Protein AF-A0A929K4R8-F1 (afdb_monomer)

Structure (mmCIF, N/CA/C/O backbone):
data_AF-A0A929K4R8-F1
#
_entry.id   AF-A0A929K4R8-F1
#
loop_
_atom_site.group_PDB
_atom_site.id
_atom_site.type_symbol
_atom_site.label_atom_id
_atom_site.label_alt_id
_atom_site.label_comp_id
_atom_site.label_asym_id
_atom_site.label_entity_id
_atom_site.label_seq_id
_atom_site.pdbx_PDB_ins_code
_atom_site.Cartn_x
_atom_site.Cartn_y
_atom_site.Cartn_z
_atom_site.occupancy
_atom_site.B_iso_or_equiv
_atom_site.auth_seq_id
_atom_site.auth_comp_id
_atom_site.auth_asym_id
_atom_site.auth_atom_id
_atom_site.pdbx_PDB_model_num
ATOM 1 N N . MET A 1 1 ? 12.498 22.175 -12.641 1.00 43.06 1 MET A N 1
ATOM 2 C CA . MET A 1 1 ? 11.474 21.959 -11.592 1.00 43.06 1 MET A CA 1
ATOM 3 C C . MET A 1 1 ? 11.874 20.722 -10.798 1.00 43.06 1 MET A C 1
ATOM 5 O O . MET A 1 1 ? 12.432 19.822 -11.424 1.00 43.06 1 MET A O 1
ATOM 9 N N . PRO A 1 2 ? 11.675 20.669 -9.469 1.00 43.41 2 PRO A N 1
ATOM 10 C CA . PRO A 1 2 ? 11.993 19.466 -8.701 1.00 43.41 2 PRO A CA 1
ATOM 11 C C . PRO A 1 2 ? 11.180 18.275 -9.227 1.00 43.41 2 PRO A C 1
ATOM 13 O O . PRO A 1 2 ? 10.045 18.445 -9.683 1.00 43.41 2 PRO A O 1
ATOM 16 N N . LYS A 1 3 ? 11.792 17.083 -9.225 1.00 46.12 3 LYS A N 1
ATOM 17 C CA . LYS A 1 3 ? 11.112 15.824 -9.562 1.00 46.12 3 LYS A CA 1
ATOM 18 C C . LYS A 1 3 ? 9.880 15.691 -8.665 1.00 46.12 3 LYS A C 1
ATOM 20 O O . LYS A 1 3 ? 9.979 15.927 -7.465 1.00 46.12 3 LYS A O 1
ATOM 25 N N . ARG A 1 4 ? 8.731 15.346 -9.246 1.00 54.28 4 ARG A N 1
ATOM 26 C CA . ARG A 1 4 ? 7.516 15.069 -8.475 1.00 54.28 4 ARG A CA 1
ATOM 27 C C . ARG A 1 4 ? 7.388 13.576 -8.248 1.00 54.28 4 ARG A C 1
ATOM 29 O O . ARG A 1 4 ? 7.588 12.784 -9.168 1.00 54.28 4 ARG A O 1
ATOM 36 N N . HIS A 1 5 ? 7.067 13.241 -7.014 1.00 63.53 5 HIS A N 1
ATOM 37 C CA . HIS A 1 5 ? 6.919 11.891 -6.518 1.00 63.53 5 HIS A CA 1
ATOM 38 C C . HIS A 1 5 ? 5.487 11.393 -6.762 1.00 63.53 5 HIS A C 1
ATOM 40 O O . HIS A 1 5 ? 4.549 12.170 -6.594 1.00 63.53 5 HIS A O 1
ATOM 46 N N . THR A 1 6 ? 5.295 10.142 -7.193 1.00 73.75 6 THR A N 1
ATOM 47 C CA . THR A 1 6 ? 3.959 9.525 -7.402 1.00 73.75 6 THR A CA 1
ATOM 48 C C . THR A 1 6 ? 3.435 8.801 -6.167 1.00 73.75 6 THR A C 1
ATOM 50 O O . THR A 1 6 ? 2.675 7.837 -6.262 1.00 73.75 6 THR A O 1
ATOM 53 N N . GLY A 1 7 ? 3.842 9.279 -5.001 1.00 78.00 7 GLY 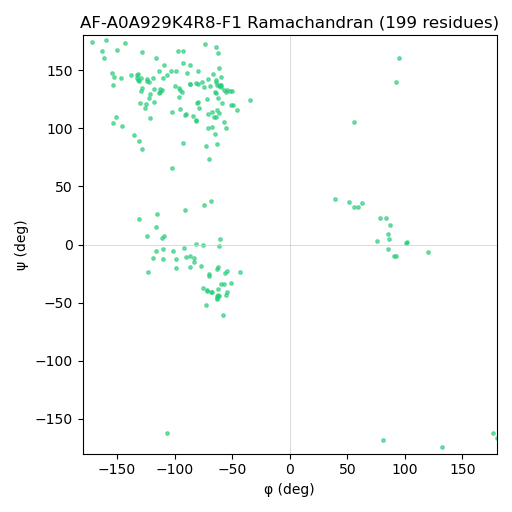A N 1
ATOM 54 C CA . GLY A 1 7 ? 3.600 8.627 -3.734 1.00 78.00 7 GLY A CA 1
ATOM 55 C C . GLY A 1 7 ? 4.268 9.380 -2.598 1.00 78.00 7 GLY A C 1
ATOM 56 O O . GLY A 1 7 ? 4.665 10.542 -2.740 1.00 78.00 7 GLY A O 1
ATOM 57 N N . VAL A 1 8 ? 4.417 8.692 -1.480 1.00 76.94 8 VAL A N 1
ATOM 58 C CA . VAL A 1 8 ? 5.080 9.164 -0.269 1.00 76.94 8 VAL A CA 1
ATOM 59 C C . VAL A 1 8 ? 6.271 8.265 0.044 1.00 76.94 8 VAL A C 1
ATOM 61 O O . VAL A 1 8 ? 6.201 7.055 -0.162 1.00 76.94 8 VAL A O 1
ATOM 64 N N . ASP A 1 9 ? 7.348 8.869 0.539 1.00 81.81 9 ASP A N 1
ATOM 65 C CA . ASP A 1 9 ? 8.472 8.140 1.121 1.00 81.81 9 ASP A CA 1
ATOM 66 C C . ASP A 1 9 ? 8.219 7.965 2.612 1.00 81.81 9 ASP A C 1
ATOM 68 O O . ASP A 1 9 ? 8.172 8.933 3.375 1.00 81.81 9 ASP A O 1
ATOM 72 N N . LEU A 1 10 ? 8.006 6.719 3.019 1.00 80.88 10 LEU A N 1
ATOM 73 C CA . LEU A 1 10 ? 7.844 6.340 4.412 1.00 80.88 10 LEU A CA 1
ATOM 74 C C . LEU A 1 10 ? 9.193 5.878 4.948 1.00 80.88 10 LEU A C 1
ATOM 76 O O . LEU A 1 10 ? 9.881 5.071 4.320 1.00 80.88 10 LEU A O 1
ATOM 80 N N . LYS A 1 11 ? 9.558 6.372 6.131 1.00 83.62 11 LYS A N 1
ATOM 81 C CA . LYS A 1 11 ? 10.759 5.916 6.829 1.00 83.62 11 LYS A CA 1
ATOM 82 C C . LYS A 1 11 ? 10.648 4.411 7.080 1.00 83.62 11 LYS A C 1
ATOM 84 O O . LYS A 1 11 ? 9.703 3.978 7.732 1.00 83.62 11 LYS A O 1
ATOM 89 N N . ALA A 1 12 ? 11.612 3.655 6.571 1.00 88.69 12 ALA A N 1
ATOM 90 C CA . ALA A 1 12 ? 11.697 2.210 6.726 1.00 88.69 12 ALA A CA 1
ATOM 91 C C . ALA A 1 12 ? 13.162 1.778 6.604 1.00 88.69 12 ALA A C 1
ATOM 93 O O . ALA A 1 12 ? 13.924 2.394 5.858 1.00 88.69 12 ALA A O 1
ATOM 94 N N . SER A 1 13 ? 13.543 0.727 7.321 1.00 92.19 13 SER A N 1
ATOM 95 C CA . SER A 1 13 ? 14.926 0.233 7.368 1.00 92.19 13 SER A CA 1
ATOM 96 C C . SER A 1 13 ? 15.094 -1.016 6.509 1.00 92.19 13 SER A C 1
ATOM 98 O O . SER A 1 13 ? 14.173 -1.826 6.379 1.00 92.19 13 SER A O 1
ATOM 100 N N . VAL A 1 14 ? 16.284 -1.229 5.943 1.00 94.38 14 VAL A N 1
ATOM 101 C CA . VAL A 1 14 ? 16.588 -2.463 5.193 1.00 94.38 14 VAL A CA 1
ATOM 102 C C . VAL A 1 14 ? 16.254 -3.715 6.007 1.00 94.38 14 VAL A C 1
ATOM 104 O O . VAL A 1 14 ? 16.674 -3.857 7.151 1.00 94.38 14 VAL A O 1
ATOM 107 N N . GLY A 1 15 ? 15.552 -4.662 5.381 1.00 95.06 15 GLY A N 1
ATOM 108 C CA . GLY A 1 15 ? 15.150 -5.917 6.016 1.00 95.06 15 GLY A CA 1
ATOM 109 C C . GLY A 1 15 ? 13.786 -5.877 6.704 1.00 95.06 15 GLY A C 1
ATOM 110 O O . GLY A 1 15 ? 13.287 -6.942 7.057 1.00 95.06 15 GLY A O 1
ATOM 111 N N . GLU A 1 16 ? 13.163 -4.704 6.854 1.00 97.00 16 GLU A N 1
ATOM 112 C CA . GL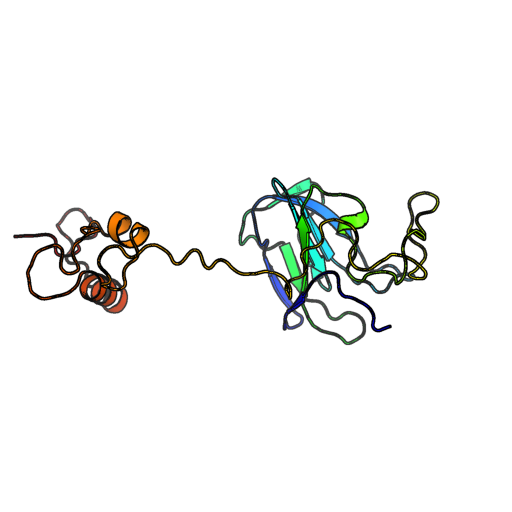U A 1 16 ? 11.797 -4.603 7.370 1.00 97.00 16 GLU A CA 1
ATOM 113 C C . GLU A 1 16 ? 10.776 -5.210 6.400 1.00 97.00 16 GLU A C 1
ATOM 115 O O . GLU A 1 16 ? 10.924 -5.163 5.172 1.00 97.00 16 GLU A O 1
ATOM 120 N N . ASP A 1 17 ? 9.726 -5.787 6.976 1.00 98.06 17 ASP A N 1
ATOM 121 C CA . ASP A 1 17 ? 8.649 -6.423 6.232 1.00 98.06 17 ASP A CA 1
ATOM 122 C C . ASP A 1 17 ? 7.661 -5.385 5.700 1.00 98.06 17 ASP A C 1
ATOM 124 O O . ASP A 1 17 ? 7.255 -4.460 6.401 1.00 98.06 17 ASP A O 1
ATOM 128 N N . VAL A 1 18 ? 7.234 -5.578 4.453 1.00 97.38 18 VAL A N 1
ATOM 129 C CA . VAL A 1 18 ? 6.225 -4.746 3.795 1.00 97.38 18 VAL A CA 1
ATOM 130 C C . VAL A 1 18 ? 4.975 -5.571 3.557 1.00 97.38 18 VAL A C 1
ATOM 132 O O . VAL A 1 18 ? 5.042 -6.676 3.004 1.00 97.38 18 VAL A O 1
ATOM 135 N N . TYR A 1 19 ? 3.836 -5.007 3.943 1.00 98.06 19 TYR A N 1
ATOM 136 C CA . TYR A 1 19 ? 2.535 -5.663 3.931 1.00 98.06 19 TYR A CA 1
ATOM 137 C C . TYR A 1 19 ? 1.588 -5.013 2.915 1.00 98.06 19 TYR A C 1
ATOM 139 O O . TYR A 1 19 ? 1.685 -3.817 2.629 1.00 98.06 19 TYR A O 1
ATOM 147 N N . ALA A 1 20 ? 0.676 -5.805 2.348 1.00 97.56 20 ALA A N 1
ATOM 148 C CA . ALA A 1 20 ? -0.373 -5.303 1.472 1.00 97.56 20 ALA A CA 1
ATOM 149 C C . ALA A 1 20 ? -1.311 -4.376 2.254 1.00 97.56 20 ALA A C 1
ATOM 151 O O . ALA A 1 20 ? -1.806 -4.727 3.321 1.00 97.56 20 ALA A O 1
ATOM 152 N N . ALA A 1 21 ? -1.569 -3.197 1.695 1.00 95.44 21 ALA A N 1
ATOM 153 C CA . ALA A 1 21 ? -2.420 -2.182 2.313 1.00 95.44 21 ALA A CA 1
ATOM 154 C C . ALA A 1 21 ? -3.910 -2.515 2.162 1.00 95.44 21 ALA A C 1
ATOM 156 O O . ALA A 1 21 ? -4.742 -1.940 2.855 1.00 95.44 21 ALA A O 1
ATOM 157 N N . TYR A 1 22 ? -4.249 -3.404 1.224 1.00 97.25 22 TYR A N 1
ATOM 158 C CA . TYR A 1 22 ? -5.615 -3.828 0.959 1.00 97.25 22 TYR A CA 1
ATOM 159 C C . TYR A 1 22 ? -5.643 -5.149 0.180 1.00 97.25 22 TYR A C 1
ATOM 161 O O . TYR A 1 22 ? -4.659 -5.498 -0.484 1.00 97.25 22 TYR A O 1
ATOM 169 N N . ASP A 1 23 ? -6.778 -5.845 0.225 1.00 97.44 23 ASP A N 1
ATOM 170 C CA . ASP A 1 23 ? -7.020 -7.072 -0.537 1.00 97.44 23 ASP A CA 1
ATOM 171 C C . ASP A 1 23 ? -6.887 -6.813 -2.038 1.00 97.44 23 ASP A C 1
ATOM 173 O O . ASP A 1 23 ? -7.384 -5.808 -2.555 1.00 97.44 23 ASP A O 1
ATOM 177 N N . GLY A 1 24 ? -6.242 -7.712 -2.774 1.00 97.88 24 GLY A N 1
ATOM 178 C CA . GLY A 1 24 ? -6.093 -7.522 -4.211 1.00 97.88 24 GLY A CA 1
ATOM 179 C C . GLY A 1 24 ? -5.329 -8.619 -4.930 1.00 97.88 24 GLY A C 1
ATOM 180 O O . GLY A 1 24 ? -5.079 -9.703 -4.404 1.00 97.88 24 GLY A O 1
ATOM 181 N N . VAL A 1 25 ? -4.958 -8.320 -6.172 1.00 98.44 25 VAL A N 1
ATOM 182 C CA . VAL A 1 25 ? -4.202 -9.210 -7.054 1.00 98.44 25 VAL A CA 1
ATOM 183 C C . VAL A 1 25 ? -2.903 -8.533 -7.460 1.00 98.44 25 VAL A C 1
ATOM 185 O O . VAL A 1 25 ? -2.895 -7.405 -7.954 1.00 98.44 25 VAL A O 1
ATOM 188 N N . VAL A 1 26 ? -1.781 -9.229 -7.304 1.00 97.75 26 VAL A N 1
ATOM 189 C CA . VAL A 1 26 ? -0.470 -8.742 -7.741 1.00 97.75 26 VAL A CA 1
ATOM 190 C C . VAL A 1 26 ? -0.446 -8.671 -9.266 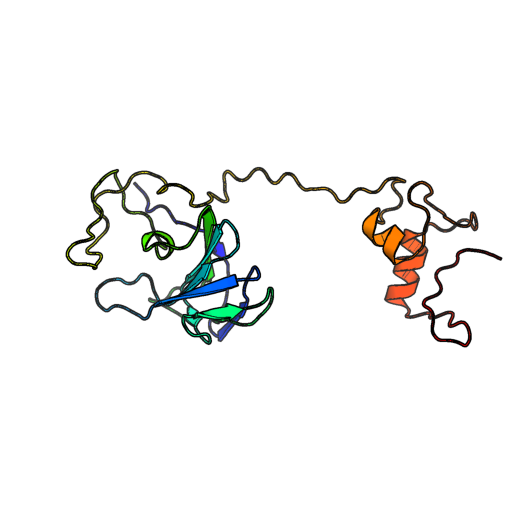1.00 97.75 26 VAL A C 1
ATOM 192 O O . VAL A 1 26 ? -0.471 -9.692 -9.951 1.00 97.75 26 VAL A O 1
ATOM 195 N N . LYS A 1 27 ? -0.355 -7.468 -9.834 1.00 95.31 27 LYS A N 1
ATOM 196 C CA . LYS A 1 27 ? -0.331 -7.269 -11.297 1.00 95.31 27 LYS A CA 1
ATOM 197 C C . LYS A 1 27 ? 1.064 -7.068 -11.848 1.00 95.31 27 LYS A C 1
ATOM 199 O O . LYS A 1 27 ? 1.292 -7.257 -13.044 1.00 95.31 27 LYS A O 1
ATOM 204 N N . ALA A 1 28 ? 2.003 -6.690 -10.990 1.00 90.62 28 ALA A N 1
ATOM 205 C CA . ALA A 1 28 ? 3.392 -6.595 -11.374 1.00 90.62 28 ALA A CA 1
ATOM 206 C C . ALA A 1 28 ? 4.338 -6.799 -10.203 1.00 90.62 28 ALA A C 1
ATOM 208 O O . ALA A 1 28 ? 4.119 -6.287 -9.112 1.00 90.62 28 ALA A O 1
ATOM 209 N N . VAL A 1 29 ? 5.453 -7.441 -10.518 1.00 89.94 29 VAL A N 1
ATOM 210 C CA . VAL A 1 29 ? 6.716 -7.338 -9.794 1.00 89.94 29 VAL A CA 1
ATOM 211 C C . VAL A 1 29 ? 7.763 -6.868 -10.792 1.00 89.94 29 VAL A C 1
ATOM 213 O O . VAL A 1 29 ? 7.729 -7.269 -11.960 1.00 89.94 29 VAL A O 1
ATOM 216 N N . TYR A 1 30 ? 8.655 -5.973 -10.388 1.00 78.81 30 TYR A N 1
ATOM 217 C CA . TYR A 1 30 ? 9.738 -5.515 -11.255 1.00 78.81 30 TYR A CA 1
ATOM 218 C C . TYR A 1 30 ? 11.077 -5.566 -10.531 1.00 78.81 30 TYR A C 1
ATOM 220 O O . TYR A 1 30 ? 11.183 -5.298 -9.336 1.00 78.81 30 TYR A O 1
ATOM 228 N N . ALA A 1 31 ? 12.095 -5.969 -11.287 1.00 68.06 31 ALA A N 1
ATOM 229 C CA . ALA A 1 31 ? 13.469 -6.086 -10.831 1.00 68.06 31 ALA A CA 1
ATOM 230 C C . ALA A 1 31 ? 14.279 -4.837 -11.209 1.00 68.06 31 ALA A C 1
ATOM 232 O O . ALA A 1 31 ? 13.865 -4.055 -12.067 1.00 68.06 31 ALA A O 1
ATOM 233 N N . LEU A 1 32 ? 15.467 -4.703 -10.605 1.00 61.25 32 LEU A N 1
ATOM 234 C CA . LEU A 1 32 ? 16.454 -3.689 -10.977 1.00 61.25 32 LEU A CA 1
ATOM 235 C C . LEU A 1 32 ? 16.703 -3.734 -12.488 1.00 61.25 32 LEU A C 1
ATOM 237 O O . LEU A 1 32 ? 17.144 -4.747 -13.031 1.00 61.25 32 LEU A O 1
ATOM 241 N N . SER A 1 33 ? 16.440 -2.619 -13.161 1.00 52.38 33 SER A N 1
ATOM 242 C CA . SER A 1 33 ? 16.869 -2.404 -14.535 1.00 52.38 33 SER A CA 1
ATOM 243 C C . SER A 1 33 ? 18.172 -1.620 -14.506 1.00 52.38 33 SER A C 1
ATOM 245 O O . SER A 1 33 ? 18.206 -0.524 -13.957 1.00 52.38 33 SER A O 1
ATOM 247 N N . SER A 1 34 ? 19.214 -2.110 -15.182 1.00 43.53 34 SER A N 1
ATOM 248 C CA . SER A 1 34 ? 20.483 -1.383 -15.375 1.00 43.53 34 SER A CA 1
ATOM 249 C C . SER A 1 34 ? 20.339 -0.056 -16.140 1.00 43.53 34 SER A C 1
ATOM 251 O O . SER A 1 34 ? 21.324 0.639 -16.368 1.00 43.53 34 SER A O 1
ATOM 253 N N . LYS A 1 35 ? 19.119 0.290 -16.574 1.00 43.81 35 LYS A N 1
ATOM 254 C CA . LYS A 1 35 ? 18.795 1.502 -17.335 1.00 43.81 35 LYS A CA 1
ATOM 255 C C . LYS A 1 35 ? 17.804 2.430 -16.619 1.00 43.81 35 LYS A C 1
ATOM 257 O O . LYS A 1 35 ? 17.621 3.551 -17.079 1.00 43.81 35 LYS A O 1
ATOM 262 N N . HIS A 1 36 ? 17.165 1.983 -15.532 1.00 49.00 36 HIS A N 1
ATOM 263 C CA . HIS A 1 36 ? 16.173 2.758 -14.779 1.00 49.00 36 HIS A CA 1
ATOM 264 C C . HIS A 1 36 ? 16.280 2.423 -13.284 1.00 49.00 36 HIS A C 1
ATOM 266 O O . HIS A 1 36 ? 15.769 1.397 -12.838 1.00 49.00 36 HIS A O 1
ATOM 272 N N . ASN A 1 37 ? 16.913 3.306 -12.508 1.00 51.53 37 ASN A N 1
ATOM 273 C CA . ASN A 1 37 ? 17.124 3.161 -11.060 1.00 51.53 37 ASN A CA 1
ATOM 274 C C . ASN A 1 37 ? 15.845 3.402 -10.224 1.00 51.53 37 ASN A C 1
ATOM 276 O O . ASN A 1 37 ? 15.906 3.928 -9.122 1.00 51.53 37 ASN A O 1
ATOM 280 N N . TRP A 1 38 ? 14.659 3.045 -10.725 1.00 57.12 38 TRP A N 1
ATOM 281 C CA . TRP A 1 38 ? 13.406 3.149 -9.951 1.00 57.12 38 TRP A CA 1
ATOM 282 C C . TRP A 1 38 ? 13.269 2.051 -8.892 1.00 57.12 38 TRP A C 1
ATOM 284 O O . TRP A 1 38 ? 12.286 1.995 -8.166 1.00 57.12 38 TRP A O 1
ATOM 294 N N . GLY A 1 39 ? 14.260 1.169 -8.805 1.00 65.75 39 GLY A N 1
ATOM 295 C CA . GLY A 1 39 ? 14.311 0.129 -7.804 1.00 65.75 39 GLY A CA 1
ATOM 296 C C . GLY A 1 39 ? 13.467 -1.096 -8.130 1.00 65.75 39 GLY A C 1
ATOM 297 O O . GLY A 1 39 ? 13.029 -1.310 -9.260 1.00 65.75 39 GLY A O 1
ATOM 298 N N . LYS A 1 40 ? 13.314 -1.949 -7.123 1.00 83.31 40 LYS A N 1
ATOM 299 C CA . LYS A 1 40 ? 12.485 -3.152 -7.155 1.00 83.31 40 LYS A CA 1
ATOM 300 C C . LYS A 1 40 ? 11.150 -2.851 -6.489 1.00 83.31 40 LYS A C 1
ATOM 302 O O . LYS A 1 40 ? 11.104 -2.021 -5.580 1.00 83.31 40 LYS A O 1
ATOM 307 N N . GLY A 1 41 ? 10.088 -3.517 -6.923 1.00 90.88 41 GLY A N 1
ATOM 308 C CA . GLY A 1 41 ? 8.777 -3.242 -6.360 1.00 90.88 41 GLY A CA 1
ATOM 309 C C . GLY A 1 41 ? 7.668 -4.183 -6.784 1.00 90.88 41 GLY A C 1
ATOM 310 O O . GLY A 1 41 ? 7.847 -5.050 -7.646 1.00 90.88 41 GLY A O 1
ATOM 311 N N . VAL A 1 42 ? 6.513 -3.980 -6.159 1.00 94.31 42 VAL A N 1
ATOM 312 C CA . VAL A 1 42 ? 5.271 -4.715 -6.400 1.00 94.31 42 VAL A CA 1
ATOM 313 C C . VAL A 1 42 ? 4.119 -3.733 -6.628 1.00 94.31 42 VAL A C 1
ATOM 315 O O . VAL A 1 42 ? 4.079 -2.655 -6.036 1.00 94.31 42 VAL A O 1
ATOM 318 N N . VAL A 1 43 ? 3.207 -4.090 -7.531 1.00 94.69 43 VAL A N 1
ATOM 319 C CA . VAL A 1 43 ? 1.961 -3.358 -7.792 1.00 94.69 43 VAL A CA 1
ATOM 320 C C . VAL A 1 43 ? 0.794 -4.306 -7.584 1.00 94.69 43 VAL A C 1
ATOM 322 O O . VAL A 1 43 ? 0.749 -5.374 -8.210 1.00 94.69 43 VAL A O 1
ATOM 325 N N . ILE A 1 44 ? -0.150 -3.900 -6.744 1.00 97.69 44 ILE A N 1
ATOM 326 C CA . ILE A 1 44 ? -1.360 -4.657 -6.433 1.00 97.69 44 ILE A CA 1
ATOM 327 C C . ILE A 1 44 ? -2.555 -3.882 -6.984 1.00 97.69 44 ILE A C 1
ATOM 329 O O . ILE A 1 44 ? -2.665 -2.671 -6.803 1.00 97.69 44 ILE A O 1
ATOM 333 N N . GLU A 1 45 ? -3.415 -4.578 -7.718 1.00 97.50 45 GLU A N 1
ATOM 334 C CA . GLU A 1 45 ? -4.723 -4.081 -8.133 1.00 97.50 45 GLU A CA 1
ATOM 335 C C . GLU A 1 45 ? -5.772 -4.517 -7.124 1.00 97.50 45 GLU A C 1
ATOM 337 O O . GLU A 1 45 ? -5.845 -5.690 -6.762 1.00 97.50 45 GLU A O 1
ATOM 342 N N . HIS A 1 46 ? -6.575 -3.553 -6.702 1.00 95.75 46 HIS A N 1
ATOM 343 C CA . HIS A 1 46 ? -7.734 -3.727 -5.840 1.00 95.75 46 HIS A CA 1
ATOM 344 C C . HIS A 1 46 ? -9.004 -3.549 -6.689 1.00 95.75 46 HIS A C 1
ATOM 346 O O . HIS A 1 46 ? -8.944 -3.612 -7.918 1.00 95.75 46 HIS A O 1
ATOM 352 N N . SER A 1 47 ? -10.155 -3.308 -6.060 1.00 90.75 47 SER A N 1
ATOM 353 C CA . SER A 1 47 ? -11.423 -3.074 -6.766 1.00 90.75 47 SER A CA 1
ATOM 354 C C . SER A 1 47 ? -11.348 -1.884 -7.735 1.00 90.75 47 SER A C 1
ATOM 356 O O . SER A 1 47 ? -11.494 -2.050 -8.945 1.00 90.75 47 SER A O 1
ATOM 358 N N . GLU A 1 48 ? -11.075 -0.686 -7.215 1.00 89.44 48 GLU A N 1
ATOM 359 C CA . GLU A 1 48 ? -11.123 0.569 -7.983 1.00 89.44 48 GLU A CA 1
ATOM 360 C C . GLU A 1 48 ? -9.812 1.362 -7.959 1.00 89.44 48 GLU A C 1
ATOM 362 O O . GLU A 1 48 ? -9.759 2.490 -8.446 1.00 89.44 48 GLU A O 1
ATOM 367 N N . PHE A 1 49 ? -8.738 0.804 -7.404 1.00 93.62 49 PHE A N 1
ATOM 368 C CA . PHE A 1 49 ? -7.439 1.466 -7.302 1.00 93.62 49 PHE A CA 1
ATOM 369 C C . PHE A 1 49 ? -6.287 0.460 -7.334 1.00 93.62 49 PHE A C 1
ATOM 371 O O . PHE A 1 49 ? -6.476 -0.748 -7.202 1.00 93.62 49 PHE A O 1
ATOM 378 N N . THR A 1 50 ? -5.070 0.964 -7.500 1.00 94.88 50 THR A N 1
ATOM 379 C CA . THR A 1 50 ? -3.833 0.193 -7.393 1.00 94.88 50 THR A CA 1
ATOM 380 C C . THR A 1 50 ? -2.894 0.807 -6.370 1.00 94.88 50 THR A C 1
ATOM 382 O O . THR A 1 50 ? -2.761 2.033 -6.316 1.00 94.88 50 THR A O 1
ATOM 385 N N . THR A 1 51 ? -2.197 -0.039 -5.621 1.00 95.38 51 THR A N 1
ATOM 386 C CA . THR A 1 51 ? -1.100 0.349 -4.730 1.00 95.38 51 THR A CA 1
ATOM 387 C C . THR A 1 51 ? 0.240 -0.065 -5.322 1.00 95.38 51 THR A C 1
ATOM 389 O O . THR A 1 51 ? 0.350 -1.073 -6.024 1.00 95.38 51 THR A O 1
ATOM 392 N N . THR A 1 52 ? 1.268 0.742 -5.075 1.00 92.50 52 THR A N 1
ATOM 393 C CA . THR A 1 52 ? 2.638 0.518 -5.545 1.00 92.50 52 THR A CA 1
ATOM 394 C C . THR A 1 52 ? 3.602 0.627 -4.381 1.00 92.50 52 THR A C 1
ATOM 396 O O . THR A 1 52 ? 3.547 1.592 -3.626 1.00 92.50 52 THR A O 1
ATOM 399 N N . TYR A 1 53 ? 4.495 -0.351 -4.277 1.00 93.62 53 TYR A N 1
ATOM 400 C CA . TYR A 1 53 ? 5.504 -0.460 -3.229 1.00 93.62 53 TYR A CA 1
ATOM 401 C C . TYR A 1 53 ? 6.862 -0.573 -3.910 1.00 93.62 53 TYR A C 1
ATOM 403 O O . TYR A 1 53 ? 7.056 -1.487 -4.718 1.00 93.62 53 TYR A O 1
ATOM 411 N N . MET A 1 54 ? 7.781 0.348 -3.629 1.00 89.00 54 MET A N 1
ATOM 412 C CA . MET A 1 54 ? 9.104 0.394 -4.268 1.00 89.00 54 MET A CA 1
ATOM 413 C C . MET A 1 54 ? 10.218 0.460 -3.233 1.00 89.00 54 MET A C 1
ATOM 415 O O . MET A 1 54 ? 9.965 0.703 -2.058 1.00 89.00 54 MET A O 1
ATOM 419 N N . HIS A 1 55 ? 11.441 0.205 -3.695 1.00 87.94 55 HIS A N 1
ATOM 420 C CA . HIS A 1 55 ? 12.610 -0.048 -2.846 1.00 87.94 55 HIS A CA 1
ATOM 421 C C . HIS A 1 55 ? 12.448 -1.313 -1.995 1.00 87.94 55 HIS A C 1
ATOM 423 O O . HIS A 1 55 ? 12.921 -1.414 -0.867 1.00 87.94 55 HIS A O 1
ATOM 429 N N . VAL A 1 56 ? 11.796 -2.324 -2.579 1.00 91.88 56 VAL A N 1
ATOM 430 C CA . VAL A 1 56 ? 11.491 -3.592 -1.908 1.00 91.88 56 VAL A CA 1
ATOM 431 C C . VAL A 1 56 ? 11.852 -4.800 -2.767 1.00 91.88 56 VAL A C 1
ATOM 433 O O . VAL A 1 56 ? 11.682 -4.778 -3.980 1.00 91.88 56 VAL A O 1
ATOM 436 N N . ASN A 1 57 ? 12.300 -5.893 -2.155 1.00 92.81 57 ASN A N 1
ATOM 437 C CA . ASN A 1 57 ? 12.348 -7.222 -2.765 1.00 92.81 57 ASN A CA 1
ATOM 438 C C . ASN A 1 57 ? 10.975 -7.900 -2.615 1.00 92.81 57 ASN A C 1
ATOM 440 O O . ASN A 1 57 ? 10.631 -8.270 -1.491 1.00 92.81 57 ASN A O 1
ATOM 444 N N . PRO A 1 58 ? 10.196 -8.105 -3.695 1.00 94.06 58 PRO A N 1
ATOM 445 C CA . PRO A 1 58 ? 8.921 -8.810 -3.600 1.00 94.06 58 PRO A CA 1
ATOM 446 C C . PRO A 1 58 ? 9.117 -10.269 -3.179 1.00 94.06 58 PRO A C 1
ATOM 448 O O . PRO A 1 58 ? 10.024 -10.941 -3.672 1.00 94.06 58 PRO A O 1
ATOM 451 N N . VAL A 1 59 ? 8.236 -10.764 -2.312 1.00 96.25 59 VAL A N 1
ATOM 452 C CA . VAL A 1 59 ? 8.132 -12.187 -1.935 1.00 96.25 59 VAL A CA 1
ATOM 453 C C . VAL A 1 59 ? 6.867 -12.846 -2.499 1.00 96.25 59 VAL A C 1
ATOM 455 O O . VAL A 1 59 ? 6.561 -13.993 -2.191 1.00 96.25 59 VAL A O 1
ATOM 458 N N . VAL A 1 60 ? 6.135 -12.117 -3.344 1.00 96.31 60 VAL A N 1
ATOM 459 C CA . VAL A 1 60 ? 4.932 -12.566 -4.055 1.00 96.31 60 VAL A CA 1
ATOM 460 C C . VAL A 1 60 ? 5.163 -12.578 -5.564 1.00 96.31 60 VAL A C 1
ATOM 462 O O . VAL A 1 60 ? 6.057 -11.905 -6.076 1.00 96.31 60 VAL A O 1
ATOM 465 N N . ASN A 1 61 ? 4.330 -13.329 -6.284 1.00 95.50 61 ASN A N 1
ATOM 466 C CA . ASN A 1 61 ? 4.398 -13.464 -7.739 1.00 95.50 61 ASN A CA 1
ATOM 467 C C . ASN A 1 61 ? 3.221 -12.760 -8.421 1.00 95.50 61 ASN A C 1
ATOM 469 O O . ASN A 1 61 ? 2.143 -12.629 -7.845 1.00 95.50 61 ASN A O 1
ATOM 473 N N . VAL A 1 62 ? 3.414 -12.347 -9.676 1.00 95.94 62 VAL A N 1
ATOM 474 C CA . VAL A 1 62 ? 2.324 -11.812 -10.509 1.00 95.94 62 VAL A CA 1
ATOM 475 C C . VAL A 1 62 ? 1.202 -12.844 -10.627 1.00 95.94 62 VAL A C 1
ATOM 477 O O . VAL A 1 62 ? 1.461 -14.014 -10.894 1.00 95.94 62 VAL A O 1
ATOM 480 N N . GLY A 1 63 ? -0.037 -12.395 -10.436 1.00 97.38 63 GLY A N 1
ATOM 481 C CA . GLY A 1 63 ? -1.245 -13.216 -10.418 1.00 97.38 63 GLY A CA 1
ATOM 482 C C . GLY A 1 63 ? -1.649 -13.716 -9.029 1.00 97.38 63 GLY A C 1
ATOM 483 O O . GLY A 1 63 ? -2.753 -14.231 -8.891 1.00 97.38 63 GLY A O 1
ATOM 484 N N . ALA A 1 64 ? -0.809 -13.557 -8.001 1.00 98.12 64 ALA A N 1
ATOM 485 C CA . ALA A 1 64 ? -1.167 -13.953 -6.642 1.00 98.12 64 ALA A CA 1
ATOM 486 C C . ALA A 1 64 ? -2.267 -13.049 -6.065 1.00 98.12 64 ALA A C 1
ATOM 488 O O . ALA A 1 64 ? -2.185 -11.824 -6.180 1.00 98.12 64 ALA A O 1
ATOM 489 N N . HIS A 1 65 ? -3.254 -13.659 -5.408 1.00 98.38 65 HIS A N 1
ATOM 490 C CA . HIS A 1 65 ? -4.156 -12.950 -4.505 1.00 98.38 65 HIS A CA 1
ATOM 491 C C . HIS A 1 65 ? -3.433 -12.670 -3.189 1.00 98.38 65 HIS A C 1
ATOM 493 O O . HIS A 1 65 ? -2.678 -13.516 -2.699 1.00 98.38 65 HIS A O 1
ATOM 499 N N . VAL A 1 66 ? -3.651 -11.483 -2.638 1.00 97.81 66 VAL A N 1
ATOM 500 C CA . VAL A 1 66 ? -3.106 -11.063 -1.349 1.00 97.81 66 VAL A CA 1
ATOM 501 C C . VAL A 1 66 ? -4.213 -10.460 -0.499 1.00 97.81 66 VAL A C 1
ATOM 503 O O . VAL A 1 66 ? -5.062 -9.742 -1.026 1.00 97.81 66 VAL A O 1
ATOM 506 N N . ASN A 1 67 ? -4.180 -10.743 0.799 1.00 97.12 67 ASN A N 1
ATOM 507 C CA . ASN A 1 67 ? -5.077 -10.135 1.779 1.00 97.12 67 ASN A CA 1
ATOM 508 C C . ASN A 1 67 ? -4.427 -8.887 2.393 1.00 97.12 67 ASN A C 1
ATOM 510 O O . ASN A 1 67 ? -3.199 -8.776 2.449 1.00 97.12 67 ASN A O 1
ATOM 514 N N . ASN A 1 68 ? -5.241 -7.972 2.903 1.00 96.69 68 ASN A N 1
ATOM 515 C CA . ASN A 1 68 ? -4.822 -6.869 3.751 1.00 96.69 68 ASN A CA 1
ATOM 516 C C . ASN A 1 68 ? -3.948 -7.406 4.899 1.00 96.69 68 ASN A C 1
ATOM 518 O O . ASN A 1 68 ? -4.263 -8.425 5.516 1.00 96.69 68 ASN A O 1
ATOM 522 N N . GLY A 1 69 ? -2.801 -6.765 5.129 1.00 95.62 69 GLY A N 1
ATOM 523 C CA . GLY A 1 69 ? -1.851 -7.178 6.157 1.00 95.62 69 GLY A CA 1
ATOM 524 C C . GLY A 1 69 ? -1.014 -8.406 5.789 1.00 95.62 69 GLY A C 1
ATOM 525 O O . GLY A 1 69 ? -0.195 -8.846 6.591 1.00 95.62 69 GLY A O 1
ATOM 526 N N . GLN A 1 70 ? -1.149 -8.967 4.582 1.00 97.75 70 GLN A N 1
ATOM 527 C CA . GLN A 1 70 ? -0.276 -10.047 4.122 1.00 97.75 70 GLN A CA 1
ATOM 528 C C . GLN A 1 70 ? 1.107 -9.506 3.749 1.00 97.75 70 GLN A C 1
ATOM 530 O O . GLN A 1 70 ? 1.220 -8.515 3.029 1.00 97.75 70 GLN A O 1
ATOM 535 N N . LYS A 1 71 ? 2.175 -10.188 4.178 1.00 98.12 71 LYS A N 1
ATOM 536 C CA . LYS A 1 71 ? 3.549 -9.858 3.775 1.00 98.12 71 LYS A CA 1
ATOM 537 C C . LYS A 1 71 ? 3.720 -10.027 2.264 1.00 98.12 71 LYS A C 1
ATOM 539 O O . LYS A 1 71 ? 3.463 -11.102 1.721 1.00 98.12 71 LYS A O 1
ATOM 544 N N . ILE A 1 72 ? 4.206 -8.981 1.600 1.00 98.25 72 ILE A N 1
ATOM 545 C CA . ILE A 1 72 ? 4.379 -8.937 0.141 1.00 98.25 72 ILE A CA 1
ATOM 546 C C . ILE A 1 72 ? 5.806 -8.640 -0.300 1.00 98.25 72 ILE A C 1
ATOM 548 O O . ILE A 1 72 ? 6.181 -9.003 -1.418 1.00 98.25 72 ILE A O 1
ATOM 552 N N . ALA A 1 73 ? 6.620 -8.006 0.544 1.00 96.69 73 ALA A N 1
ATOM 553 C CA . ALA A 1 73 ? 7.991 -7.669 0.194 1.00 96.69 73 ALA A CA 1
ATOM 554 C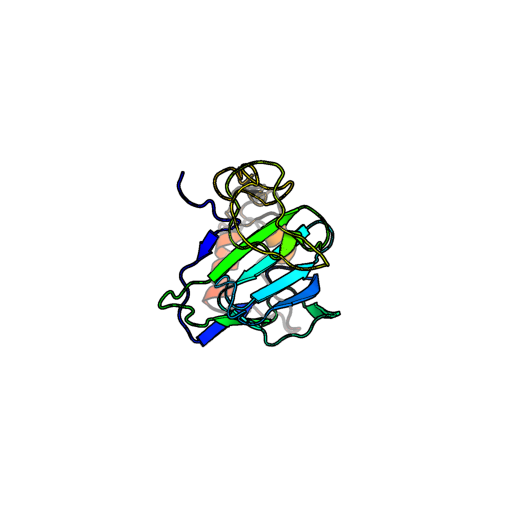 C . ALA A 1 73 ? 8.864 -7.408 1.433 1.00 96.69 73 ALA A C 1
ATOM 556 O O . ALA A 1 73 ? 8.379 -7.438 2.562 1.00 96.69 73 ALA A O 1
ATOM 557 N N . ILE A 1 74 ? 10.155 -7.169 1.202 1.00 96.12 74 ILE A N 1
ATOM 558 C CA . ILE A 1 74 ? 11.149 -6.795 2.218 1.00 96.12 74 ILE A CA 1
ATOM 559 C C . ILE A 1 74 ? 11.872 -5.531 1.742 1.00 96.12 74 ILE A C 1
ATOM 561 O O . ILE A 1 74 ? 12.272 -5.482 0.576 1.00 96.12 74 ILE A O 1
ATOM 565 N N . ILE A 1 75 ? 12.067 -4.535 2.608 1.00 94.19 75 ILE A N 1
ATOM 566 C CA . ILE A 1 75 ? 12.793 -3.296 2.281 1.00 94.19 75 ILE A CA 1
ATOM 567 C C . ILE A 1 75 ? 14.232 -3.609 1.867 1.00 94.19 75 ILE A C 1
ATOM 569 O O . ILE A 1 75 ? 14.921 -4.424 2.490 1.00 94.19 75 ILE A O 1
ATOM 573 N N . VAL A 1 76 ? 14.705 -2.940 0.818 1.00 90.31 76 VAL A N 1
ATOM 574 C CA . VAL A 1 76 ? 16.086 -3.041 0.344 1.00 90.31 76 VAL A CA 1
ATOM 575 C C . VAL A 1 76 ? 16.699 -1.673 0.111 1.00 90.31 76 VAL A C 1
ATOM 577 O O . VAL A 1 76 ? 16.040 -0.753 -0.360 1.00 90.31 76 VAL A O 1
ATOM 580 N N . ASN A 1 77 ? 18.004 -1.577 0.359 1.00 86.19 77 ASN A N 1
ATOM 581 C CA . ASN A 1 77 ? 18.769 -0.401 -0.017 1.00 86.19 77 ASN A CA 1
ATOM 582 C C . ASN A 1 77 ? 18.931 -0.378 -1.538 1.00 86.19 77 ASN A C 1
ATOM 584 O O . ASN A 1 77 ? 19.410 -1.351 -2.136 1.00 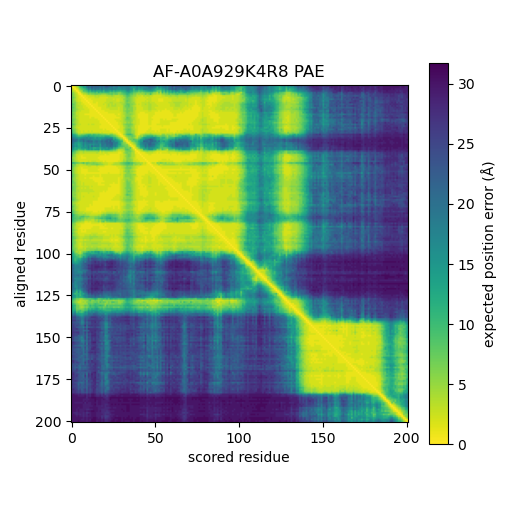86.19 77 ASN A O 1
ATOM 588 N N . ILE A 1 78 ? 18.530 0.726 -2.158 1.00 75.88 78 ILE A N 1
ATOM 589 C CA . ILE A 1 78 ? 18.737 0.962 -3.583 1.00 75.88 78 ILE A CA 1
ATOM 590 C C . ILE A 1 78 ? 19.450 2.299 -3.714 1.00 75.88 78 ILE A C 1
ATOM 592 O O . ILE A 1 78 ? 18.918 3.3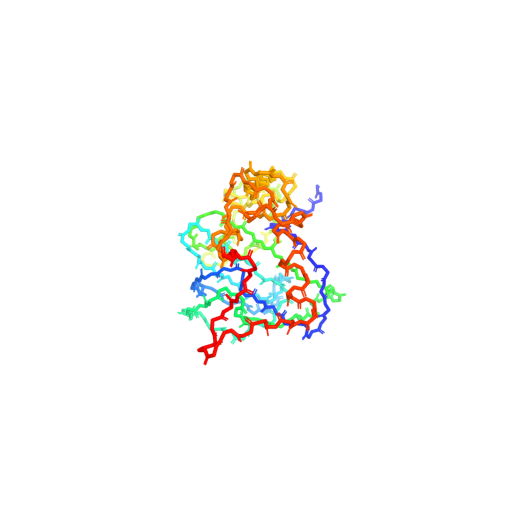28 -3.320 1.00 75.88 78 ILE A O 1
ATOM 596 N N . ASP A 1 79 ? 20.663 2.265 -4.264 1.00 70.56 79 ASP A N 1
ATOM 597 C CA . ASP A 1 79 ? 21.514 3.442 -4.479 1.00 70.56 79 ASP A CA 1
ATOM 598 C C . ASP A 1 79 ? 21.809 4.280 -3.216 1.00 70.56 79 ASP A C 1
ATOM 600 O O . ASP A 1 79 ? 22.016 5.489 -3.300 1.00 70.56 79 ASP A O 1
ATOM 604 N N . GLY A 1 80 ? 21.892 3.641 -2.045 1.00 71.19 80 GLY A N 1
ATOM 605 C CA . GLY A 1 80 ? 22.259 4.302 -0.789 1.00 71.19 80 GLY A CA 1
ATOM 606 C C . GLY A 1 80 ? 21.092 4.951 -0.047 1.00 71.19 80 GLY A C 1
ATOM 607 O O . GLY A 1 80 ? 21.330 5.566 0.988 1.00 71.19 80 GLY A O 1
ATOM 608 N N . ASP A 1 81 ? 19.862 4.784 -0.532 1.00 72.69 81 ASP A N 1
ATOM 609 C CA . ASP A 1 81 ? 18.647 5.297 0.097 1.00 72.69 81 ASP A CA 1
ATOM 610 C C . ASP A 1 81 ? 17.793 4.137 0.642 1.00 72.69 81 ASP A C 1
ATOM 612 O O . ASP A 1 81 ? 17.606 3.115 -0.033 1.00 72.69 81 ASP A O 1
ATOM 616 N N . GLU A 1 82 ? 17.326 4.275 1.885 1.00 82.06 82 GLU A N 1
ATOM 617 C CA . GLU A 1 82 ? 16.452 3.314 2.562 1.00 82.06 82 GLU A CA 1
ATOM 618 C C . GLU A 1 82 ? 15.148 3.996 2.988 1.00 82.06 82 GLU A C 1
ATOM 620 O O . GLU A 1 82 ? 15.097 4.845 3.875 1.00 82.06 82 GLU A O 1
ATOM 625 N N . HIS A 1 83 ? 14.075 3.643 2.295 1.00 85.12 83 HIS A N 1
ATOM 626 C CA . HIS A 1 83 ? 12.715 4.053 2.605 1.00 85.12 83 HIS A CA 1
ATOM 627 C C . HIS A 1 83 ? 11.752 3.132 1.856 1.00 85.12 83 HIS A C 1
ATOM 629 O O . HIS A 1 83 ? 12.145 2.409 0.937 1.00 85.12 83 HIS A O 1
ATOM 635 N N . LEU A 1 84 ? 10.474 3.172 2.223 1.00 88.31 84 LEU A N 1
ATOM 636 C CA . LEU A 1 84 ? 9.406 2.612 1.408 1.00 88.31 84 LEU A CA 1
ATOM 637 C C . LEU A 1 84 ? 8.805 3.723 0.556 1.00 88.31 84 LEU A C 1
ATOM 639 O O . LEU A 1 84 ? 8.163 4.629 1.086 1.00 88.31 84 LEU A O 1
ATOM 643 N N . HIS A 1 85 ? 8.928 3.606 -0.761 1.00 86.25 85 HIS A N 1
ATOM 644 C CA . HIS A 1 85 ? 8.088 4.393 -1.654 1.00 86.25 85 HIS A CA 1
ATOM 645 C C . HIS A 1 85 ? 6.711 3.737 -1.729 1.00 86.25 85 HIS A C 1
ATOM 647 O O . HIS A 1 85 ? 6.587 2.615 -2.237 1.00 86.25 85 HIS A O 1
ATOM 653 N N . PHE A 1 86 ? 5.676 4.445 -1.283 1.00 89.06 86 PHE A N 1
ATOM 654 C CA . PHE A 1 86 ? 4.290 3.995 -1.352 1.00 89.06 86 PHE A CA 1
ATOM 655 C C . PHE A 1 86 ? 3.442 4.924 -2.224 1.00 89.06 86 PHE A C 1
ATOM 657 O O . PHE A 1 86 ? 3.334 6.120 -1.957 1.00 89.06 86 PHE A O 1
ATOM 664 N N . GLY A 1 87 ? 2.809 4.370 -3.257 1.00 87.69 87 GLY A N 1
ATOM 665 C CA . GLY A 1 87 ? 1.952 5.109 -4.183 1.00 87.69 87 GLY A CA 1
ATOM 666 C C . GLY A 1 87 ? 0.549 4.519 -4.269 1.00 87.69 87 GLY A C 1
ATOM 667 O O . GLY A 1 87 ? 0.385 3.301 -4.327 1.00 87.69 87 GLY A O 1
ATOM 668 N N . VAL A 1 88 ? -0.461 5.386 -4.350 1.00 90.06 88 VAL A N 1
ATOM 669 C CA . VAL A 1 88 ? -1.854 5.006 -4.618 1.00 90.06 88 VAL A CA 1
ATOM 670 C C . VAL A 1 88 ? -2.296 5.645 -5.925 1.00 90.06 88 VAL A C 1
ATOM 672 O O . VAL A 1 88 ? -2.084 6.838 -6.161 1.00 90.06 88 VAL A O 1
ATOM 675 N N . ARG A 1 89 ? -2.937 4.854 -6.782 1.00 88.62 89 ARG A N 1
ATOM 676 C CA . ARG A 1 89 ? -3.515 5.317 -8.041 1.00 88.62 89 ARG A CA 1
ATOM 677 C C . ARG A 1 89 ? -4.950 4.839 -8.155 1.00 88.62 89 ARG A C 1
ATOM 679 O O . ARG A 1 89 ? -5.180 3.640 -8.153 1.00 88.62 89 ARG A O 1
ATOM 686 N N . SER A 1 90 ? -5.901 5.751 -8.305 1.00 88.62 90 SER A N 1
ATOM 687 C CA . SER A 1 90 ? -7.276 5.406 -8.653 1.00 88.62 90 SER A CA 1
ATOM 688 C C . SER A 1 90 ? -7.327 4.776 -10.060 1.00 88.62 90 SER A C 1
ATOM 690 O O . SER A 1 90 ? -6.600 5.142 -10.985 1.00 88.62 90 SER A O 1
ATOM 692 N N . GLY A 1 91 ? -8.169 3.771 -10.229 1.00 88.56 91 GLY A N 1
ATOM 693 C CA . GLY A 1 91 ? -8.284 2.935 -11.414 1.00 88.56 91 GLY A CA 1
ATOM 694 C C . GLY A 1 91 ? -7.484 1.633 -11.354 1.00 88.56 91 GLY A C 1
ATOM 695 O O . GLY A 1 91 ? -6.509 1.491 -10.620 1.00 88.56 91 GLY A O 1
ATOM 696 N N . THR A 1 92 ? -7.899 0.705 -12.211 1.00 90.44 92 THR A N 1
ATOM 697 C CA . THR A 1 92 ? -7.287 -0.612 -12.420 1.00 90.44 92 THR A CA 1
ATOM 698 C C . THR A 1 92 ? -5.849 -0.522 -12.932 1.00 90.44 92 THR A C 1
ATOM 700 O O . THR A 1 92 ? -5.373 0.523 -13.386 1.00 90.44 92 THR A O 1
ATOM 703 N N . TYR A 1 93 ? -5.111 -1.619 -12.856 1.00 88.56 93 TYR A N 1
ATOM 704 C CA . TYR A 1 93 ? -3.721 -1.692 -13.264 1.00 88.56 93 TYR A CA 1
ATOM 705 C C . TYR A 1 93 ? -3.530 -1.350 -14.741 1.00 88.56 93 TYR A C 1
ATOM 707 O O . TYR A 1 93 ? -4.199 -1.852 -15.642 1.00 88.56 93 TYR A O 1
ATOM 715 N N . SER A 1 94 ? -2.514 -0.531 -14.987 1.00 83.00 94 SER A N 1
ATOM 716 C CA . SER A 1 94 ? -1.961 -0.284 -16.314 1.00 83.00 94 SER A CA 1
ATOM 717 C C . SER A 1 94 ? -0.445 -0.136 -16.210 1.00 83.00 94 SER A C 1
ATOM 719 O O . SER A 1 94 ? 0.114 -0.060 -15.114 1.00 83.00 94 SER A O 1
ATOM 721 N N . ALA A 1 95 ? 0.249 -0.032 -17.346 1.00 76.56 95 ALA A N 1
ATOM 722 C CA . ALA A 1 95 ? 1.693 0.217 -17.348 1.00 76.56 95 ALA A CA 1
ATOM 723 C C . ALA A 1 95 ? 2.085 1.497 -16.575 1.00 76.56 95 ALA A C 1
ATOM 725 O O . ALA A 1 95 ? 3.199 1.586 -16.061 1.00 76.56 95 ALA A O 1
ATOM 726 N N . ILE A 1 96 ? 1.163 2.461 -16.451 1.00 75.00 96 ILE A N 1
ATOM 727 C CA . ILE A 1 96 ? 1.340 3.708 -15.697 1.00 75.00 96 ILE A CA 1
ATOM 728 C C . ILE A 1 96 ? 1.382 3.465 -14.179 1.00 75.00 96 ILE A C 1
ATOM 730 O O . ILE A 1 96 ? 2.060 4.217 -13.484 1.00 75.00 96 ILE A O 1
ATOM 734 N N . SER A 1 97 ? 0.753 2.402 -13.659 1.00 79.25 97 SER A N 1
ATOM 735 C CA . SER A 1 97 ? 0.767 2.081 -12.222 1.00 79.25 97 SER A CA 1
ATOM 736 C C . SER A 1 97 ? 2.172 1.790 -11.678 1.00 79.25 97 SER A C 1
ATOM 738 O O . SER A 1 97 ? 2.387 1.901 -10.488 1.00 79.25 97 SER A O 1
ATOM 740 N N . LYS A 1 98 ? 3.158 1.462 -12.523 1.00 77.50 98 LYS A N 1
ATOM 741 C CA . LYS A 1 98 ? 4.544 1.170 -12.098 1.00 77.50 98 LYS A CA 1
ATOM 742 C C . LYS A 1 98 ? 5.416 2.411 -11.862 1.00 77.50 98 LYS A C 1
ATOM 744 O O . LYS A 1 98 ? 6.613 2.276 -11.625 1.00 77.50 98 LYS A O 1
ATOM 749 N N . ARG A 1 99 ? 4.880 3.618 -12.043 1.00 73.25 99 ARG A N 1
ATOM 750 C CA . ARG A 1 99 ? 5.671 4.854 -11.981 1.00 73.25 99 ARG A CA 1
ATOM 751 C C . ARG A 1 99 ? 5.913 5.245 -10.517 1.00 73.25 99 ARG A C 1
ATOM 753 O O . ARG A 1 99 ? 4.944 5.465 -9.803 1.00 73.25 99 ARG A O 1
ATOM 760 N N . GLY A 1 100 ? 7.185 5.373 -10.121 1.00 61.47 100 GLY A N 1
ATOM 761 C CA . GLY A 1 100 ? 7.625 5.914 -8.815 1.00 61.47 100 GLY A CA 1
ATOM 762 C C . GLY A 1 100 ? 8.065 7.378 -8.828 1.00 61.47 100 GLY A C 1
ATOM 763 O O . GLY A 1 100 ? 8.225 8.021 -7.798 1.00 61.47 100 GLY A O 1
ATOM 764 N N . ALA A 1 101 ? 8.266 7.946 -10.014 1.00 54.44 101 ALA A N 1
ATOM 765 C CA . ALA A 1 101 ? 8.543 9.363 -10.182 1.00 54.44 101 ALA A CA 1
ATOM 766 C C . ALA A 1 101 ? 7.937 9.843 -11.499 1.00 54.44 101 ALA A C 1
ATOM 768 O O . ALA A 1 101 ? 7.947 9.118 -12.500 1.00 54.44 101 ALA A O 1
ATOM 769 N N . LEU A 1 102 ? 7.424 11.073 -11.513 1.00 49.22 102 LEU A N 1
ATOM 770 C CA . LEU A 1 102 ? 6.845 11.655 -12.717 1.00 49.22 102 LEU A CA 1
ATOM 771 C C . LEU A 1 102 ? 7.900 12.239 -13.655 1.00 49.22 102 LEU A C 1
ATOM 773 O O . LEU A 1 102 ? 8.822 12.926 -13.200 1.00 49.22 102 LEU A O 1
ATOM 777 N N . PRO A 1 103 ? 7.743 12.037 -14.975 1.00 40.78 103 PRO A N 1
ATOM 778 C CA . PRO A 1 103 ? 8.387 12.883 -15.978 1.00 40.78 103 PRO A CA 1
ATOM 779 C C . PRO A 1 103 ? 7.863 14.340 -15.894 1.00 40.78 103 PRO A C 1
ATOM 781 O O . PRO A 1 103 ? 6.925 14.608 -15.153 1.00 40.78 103 PRO A O 1
ATOM 784 N N . GLN A 1 104 ? 8.478 15.306 -16.599 1.00 38.53 104 GLN A N 1
ATOM 785 C CA . GLN A 1 104 ? 8.295 16.755 -16.315 1.00 38.53 104 GLN A CA 1
ATOM 786 C C . GLN A 1 104 ? 7.333 17.613 -17.229 1.00 38.53 104 GLN A C 1
ATOM 788 O O . GLN A 1 104 ? 7.123 18.770 -16.869 1.00 38.53 104 GLN A O 1
ATOM 793 N N . LYS A 1 105 ? 6.725 17.147 -18.356 1.00 37.72 105 LYS A N 1
ATOM 794 C CA . LYS A 1 105 ? 5.720 17.845 -19.259 1.00 37.72 105 LYS A CA 1
ATOM 795 C C . LYS A 1 105 ? 4.679 17.022 -20.119 1.00 37.72 105 LYS A C 1
ATOM 797 O O . LYS A 1 105 ? 5.078 16.165 -20.841 1.00 37.72 105 LYS A O 1
ATOM 802 N N . HIS A 1 106 ? 3.382 17.300 -20.300 1.00 36.12 106 HIS A N 1
ATOM 803 C CA . HIS A 1 106 ? 2.453 16.390 -21.067 1.00 36.12 106 HIS A CA 1
ATOM 804 C C . HIS A 1 106 ? 2.879 15.876 -22.475 1.00 36.12 106 HIS A C 1
ATOM 806 O O . HIS A 1 106 ? 2.987 16.689 -23.387 1.00 36.12 106 HIS A O 1
ATOM 812 N N . GLY A 1 107 ? 2.987 14.543 -22.686 1.00 37.25 107 GLY A N 1
ATOM 813 C CA . GLY A 1 107 ? 2.960 13.913 -24.026 1.00 37.25 107 GLY A CA 1
ATOM 814 C C . GLY A 1 107 ? 4.182 13.095 -24.482 1.00 37.25 107 GLY A C 1
ATOM 815 O O . GLY A 1 107 ? 4.074 12.408 -25.494 1.00 37.25 107 GLY A O 1
ATOM 816 N N . ASP A 1 108 ? 5.290 13.073 -23.743 1.00 39.00 108 ASP A N 1
ATOM 817 C CA . ASP A 1 108 ? 6.460 12.227 -24.035 1.00 39.00 108 ASP A CA 1
ATOM 818 C C . ASP A 1 108 ? 6.488 11.014 -23.104 1.00 39.00 108 ASP A C 1
ATOM 820 O O . ASP A 1 108 ? 7.414 10.808 -22.304 1.00 39.00 108 ASP A O 1
ATOM 824 N N . SER A 1 109 ? 5.501 10.129 -23.254 1.00 42.03 109 SER A N 1
ATOM 825 C CA . SER A 1 109 ? 5.767 8.759 -22.852 1.00 42.03 109 SER A CA 1
ATOM 826 C C . SER A 1 109 ? 6.836 8.233 -23.802 1.00 42.03 109 SER A C 1
ATOM 828 O O . SER A 1 109 ? 6.584 7.967 -24.975 1.00 42.03 109 SER A O 1
ATOM 830 N N . ASN A 1 110 ? 8.035 8.046 -23.274 1.00 42.62 110 ASN A N 1
ATOM 831 C CA . ASN A 1 110 ? 9.121 7.319 -23.908 1.00 42.62 110 ASN A CA 1
ATOM 832 C C . ASN A 1 110 ? 8.795 5.807 -24.007 1.00 42.62 110 ASN A C 1
ATOM 834 O O . ASN A 1 110 ? 9.660 4.975 -23.762 1.00 42.62 110 ASN A O 1
ATOM 838 N N . TYR A 1 111 ? 7.530 5.459 -24.280 1.00 37.28 111 TYR A N 1
ATOM 839 C CA . TYR A 1 111 ? 7.007 4.111 -24.447 1.00 37.28 111 TYR A CA 1
ATOM 840 C C . TYR A 1 111 ? 7.056 3.750 -25.930 1.00 37.28 111 TYR A C 1
ATOM 842 O O . TYR A 1 111 ? 6.115 3.991 -26.682 1.00 37.28 111 TYR A O 1
ATOM 850 N N . GLN A 1 112 ? 8.192 3.213 -26.360 1.00 42.06 112 GLN A N 1
ATOM 851 C CA . GLN A 1 112 ? 8.380 2.698 -27.714 1.00 42.06 112 GLN A CA 1
ATOM 852 C C . GLN A 1 112 ? 8.545 1.182 -27.638 1.00 42.06 112 GLN A C 1
ATOM 854 O O . GLN A 1 112 ? 9.256 0.682 -26.766 1.00 42.06 112 GLN A O 1
ATOM 859 N N . GLU A 1 113 ? 7.841 0.449 -28.507 1.00 39.44 113 GLU A N 1
ATOM 860 C CA . GLU A 1 113 ? 7.932 -1.020 -28.615 1.00 39.44 113 GLU A CA 1
ATOM 861 C C . GLU A 1 113 ? 7.768 -1.766 -27.271 1.00 39.44 113 GLU A C 1
ATOM 863 O O . GLU A 1 113 ? 8.438 -2.760 -26.990 1.00 39.44 113 GLU A O 1
ATOM 868 N N . GLY A 1 114 ? 6.897 -1.268 -26.389 1.00 35.47 114 GLY A N 1
ATOM 869 C CA . GLY A 1 114 ? 6.638 -1.902 -25.096 1.00 35.47 114 GLY A CA 1
ATOM 870 C C . GLY A 1 114 ? 7.595 -1.521 -23.953 1.00 35.47 114 GLY A C 1
ATOM 871 O O . GLY A 1 114 ? 7.537 -2.150 -22.894 1.00 35.47 114 GLY A O 1
ATOM 872 N N . ARG A 1 115 ? 8.484 -0.526 -24.121 1.00 33.53 115 ARG A N 1
ATOM 873 C CA . ARG A 1 115 ? 9.534 -0.162 -23.140 1.00 33.53 115 ARG A CA 1
ATOM 874 C C . ARG A 1 115 ? 9.607 1.339 -22.857 1.00 33.53 115 ARG A C 1
ATOM 876 O O . ARG A 1 115 ? 9.481 2.124 -23.782 1.00 33.53 115 ARG A O 1
ATOM 883 N N . PHE A 1 116 ? 9.892 1.718 -21.604 1.00 41.66 116 PHE A N 1
ATOM 884 C CA . PHE A 1 116 ? 10.110 3.111 -21.169 1.00 41.66 116 PHE A CA 1
ATOM 885 C C . PHE A 1 116 ? 11.580 3.549 -21.345 1.00 41.66 116 PHE A C 1
ATOM 887 O O . PHE A 1 116 ? 12.477 2.765 -21.044 1.00 41.66 116 PHE A O 1
ATOM 894 N N . THR A 1 117 ? 11.835 4.778 -21.820 1.00 43.00 117 THR A N 1
ATOM 895 C CA . THR A 1 117 ? 13.192 5.299 -22.134 1.00 43.00 117 THR A CA 1
ATOM 896 C C . THR A 1 117 ? 13.538 6.688 -21.546 1.00 43.00 117 THR A C 1
ATOM 898 O O . THR A 1 117 ? 14.426 7.365 -22.061 1.00 43.00 117 THR A O 1
ATOM 901 N N . GLY A 1 118 ? 12.873 7.173 -20.485 1.00 40.22 118 GLY A N 1
ATOM 902 C CA . GLY A 1 118 ? 13.294 8.391 -19.750 1.00 40.22 118 GLY A CA 1
ATOM 903 C C . GLY A 1 118 ? 12.206 9.438 -19.440 1.00 40.22 118 GLY A C 1
ATOM 904 O O . GLY A 1 118 ? 11.026 9.199 -19.667 1.00 40.22 118 GLY A O 1
ATOM 905 N N . CYS A 1 119 ? 12.620 10.591 -18.877 1.00 38.44 119 CYS A N 1
ATOM 906 C CA . CYS A 1 119 ? 11.755 11.512 -18.105 1.00 38.44 119 CYS A CA 1
ATOM 907 C C . CYS A 1 119 ? 11.511 12.925 -18.698 1.00 38.44 119 CYS A C 1
ATOM 909 O O . CYS A 1 119 ? 11.294 13.868 -17.929 1.00 38.44 119 CYS A O 1
ATOM 911 N N . LYS A 1 120 ? 11.587 13.141 -20.018 1.00 37.25 120 LYS A N 1
ATOM 912 C CA . LYS A 1 120 ? 11.675 14.517 -20.556 1.00 37.25 120 LYS A CA 1
ATOM 913 C C . LYS A 1 120 ? 10.348 15.246 -20.810 1.00 37.25 120 LYS A C 1
ATOM 915 O O . LYS A 1 120 ? 10.383 16.472 -20.708 1.00 37.25 120 LYS A O 1
ATOM 920 N N . SER A 1 121 ? 9.205 14.557 -20.928 1.00 36.66 121 SER A N 1
ATOM 921 C CA . SER A 1 121 ? 7.891 15.216 -20.872 1.00 36.66 121 SER A CA 1
ATOM 922 C C . SER A 1 121 ? 6.725 14.302 -20.384 1.00 36.66 121 SER A C 1
ATOM 924 O O . SER A 1 121 ? 6.143 13.631 -21.209 1.00 36.66 121 SER A O 1
ATOM 926 N N . ASP A 1 122 ? 6.210 14.417 -19.130 1.00 36.53 122 ASP A N 1
ATOM 927 C CA . ASP A 1 122 ? 4.757 14.243 -18.760 1.00 36.53 122 ASP A CA 1
ATOM 928 C C . ASP A 1 122 ? 4.241 15.305 -17.735 1.00 36.53 122 ASP A C 1
ATOM 930 O O . ASP A 1 122 ? 5.031 15.750 -16.910 1.00 36.53 122 ASP A O 1
ATOM 934 N N . PRO A 1 123 ? 2.980 15.801 -17.747 1.00 38.69 123 PRO A N 1
ATOM 935 C CA . PRO A 1 123 ? 2.602 16.928 -16.890 1.00 38.69 123 PRO A CA 1
ATOM 936 C C . PRO A 1 123 ? 2.486 16.477 -15.426 1.00 38.69 123 PRO A C 1
ATOM 938 O O . PRO A 1 123 ? 2.532 15.289 -15.107 1.00 38.69 123 PRO A O 1
ATOM 941 N N . LEU A 1 124 ? 2.290 17.448 -14.532 1.00 42.19 124 LEU A N 1
ATOM 942 C CA . LEU A 1 124 ? 1.930 17.222 -13.132 1.00 42.19 124 LEU A CA 1
ATOM 943 C C . LEU A 1 124 ? 0.802 16.185 -12.992 1.00 42.19 124 LEU A C 1
ATOM 945 O O . LEU A 1 124 ? -0.322 16.475 -13.380 1.00 42.19 124 LEU A O 1
ATOM 949 N N . PHE A 1 125 ? 1.117 15.051 -12.363 1.00 47.62 125 PHE A N 1
ATOM 950 C CA . PHE A 1 125 ? 0.238 13.904 -12.101 1.00 47.62 125 PHE A CA 1
ATOM 951 C C . PHE A 1 125 ? -0.421 13.297 -13.363 1.00 47.62 125 PHE A C 1
ATOM 953 O O . PHE A 1 125 ? -1.380 13.853 -13.887 1.00 47.62 125 PHE A O 1
ATOM 960 N N . PRO A 1 126 ? 0.017 12.122 -13.861 1.00 50.12 126 PRO A N 1
ATOM 961 C CA . PRO A 1 126 ? -0.782 11.345 -14.785 1.00 50.12 126 PRO A CA 1
ATOM 962 C C . PRO A 1 126 ? -2.051 10.944 -14.042 1.00 50.12 126 PRO A C 1
ATOM 964 O O . PRO A 1 126 ? -2.013 10.600 -12.857 1.00 50.12 126 PRO A O 1
ATOM 967 N N . GLU A 1 127 ? -3.160 11.054 -14.761 1.00 55.34 127 GLU A N 1
ATOM 968 C CA . GLU A 1 127 ? -4.522 10.855 -14.293 1.00 55.34 127 GLU A CA 1
ATOM 969 C C . GLU A 1 127 ? -4.599 9.748 -13.226 1.00 55.34 127 GLU A C 1
ATOM 971 O O . GLU A 1 127 ? -4.185 8.600 -13.449 1.00 55.34 127 GLU A O 1
ATOM 976 N N . LYS A 1 128 ? -5.160 10.119 -12.068 1.00 67.75 128 LYS A N 1
ATOM 977 C CA . LYS A 1 128 ? -5.550 9.242 -10.957 1.00 67.75 128 LYS A CA 1
ATOM 978 C C . LYS A 1 128 ? -4.494 8.863 -9.907 1.00 67.75 128 LYS A C 1
ATOM 980 O O . LYS A 1 128 ? -4.883 8.223 -8.935 1.00 67.75 128 LYS A O 1
ATOM 985 N N . PHE A 1 129 ? -3.212 9.238 -10.008 1.00 74.69 129 PHE A N 1
ATOM 986 C CA . PHE A 1 129 ? -2.340 9.130 -8.818 1.00 74.69 129 PHE A CA 1
ATOM 987 C C . PHE A 1 129 ? -2.828 10.086 -7.729 1.00 74.69 129 PHE A C 1
ATOM 989 O O . PHE A 1 129 ? -3.111 11.253 -8.003 1.00 74.69 129 PHE A O 1
ATOM 996 N N . VAL A 1 130 ? -2.954 9.574 -6.510 1.00 74.12 130 VAL A N 1
ATOM 997 C CA . VAL A 1 130 ? -3.468 10.330 -5.372 1.00 74.12 130 VAL A CA 1
ATOM 998 C C . VAL A 1 130 ? -2.338 11.191 -4.816 1.00 74.12 130 VAL A C 1
ATOM 1000 O O . VAL A 1 130 ? -1.283 10.675 -4.459 1.00 74.12 130 VAL A O 1
ATOM 1003 N N . ASP A 1 131 ? -2.545 12.508 -4.776 1.00 70.94 131 ASP A N 1
ATOM 1004 C CA . ASP A 1 131 ? -1.620 13.450 -4.142 1.00 70.94 131 ASP A CA 1
ATOM 1005 C C . ASP A 1 131 ? -1.893 13.458 -2.628 1.00 70.94 131 ASP A C 1
ATOM 1007 O O . ASP A 1 131 ? -2.912 14.022 -2.211 1.00 70.94 131 ASP A O 1
ATOM 1011 N N . PRO A 1 132 ? -1.021 12.860 -1.792 1.00 63.81 132 PRO A N 1
ATOM 1012 C CA . PRO A 1 132 ? -1.270 12.762 -0.358 1.00 63.81 13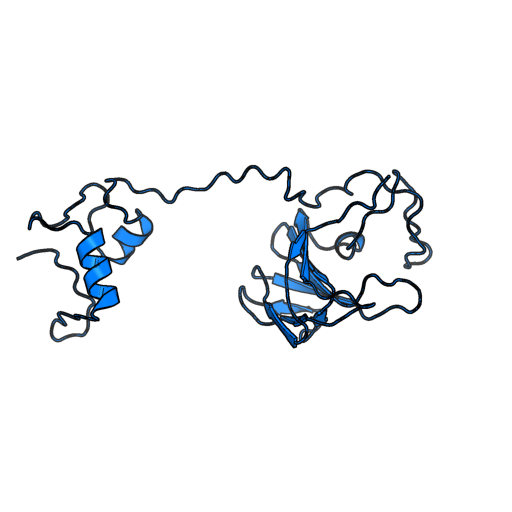2 PRO A CA 1
ATOM 1013 C C . PRO A 1 132 ? -1.331 14.135 0.323 1.00 63.81 132 PRO A C 1
ATOM 1015 O O . PRO A 1 132 ? -1.940 14.259 1.379 1.00 63.81 132 PRO A O 1
ATOM 1018 N N . MET A 1 133 ? -0.756 15.179 -0.287 1.00 61.38 133 MET A N 1
ATOM 1019 C CA . MET A 1 133 ? -0.775 16.549 0.241 1.00 61.38 133 MET A CA 1
ATOM 1020 C C . MET A 1 133 ? -2.064 17.307 -0.101 1.00 61.38 133 MET A C 1
ATOM 1022 O O . MET A 1 133 ? -2.302 18.393 0.425 1.00 61.38 133 MET A O 1
ATOM 1026 N N . LYS A 1 134 ? -2.890 16.767 -1.006 1.00 62.72 134 LYS A N 1
ATOM 1027 C CA . LYS A 1 134 ? -4.197 17.330 -1.384 1.00 62.72 134 LYS A CA 1
ATOM 1028 C C . LYS A 1 134 ? -5.373 16.495 -0.900 1.00 62.72 134 LYS A C 1
ATOM 1030 O O . LYS A 1 134 ? -6.516 16.902 -1.110 1.00 62.72 134 LYS A O 1
ATOM 1035 N N . LEU A 1 135 ? -5.107 15.350 -0.275 1.00 60.22 135 LEU A N 1
ATOM 1036 C CA . LEU A 1 135 ? -6.136 14.590 0.410 1.00 60.22 135 LEU A CA 1
ATOM 1037 C C . LEU A 1 135 ? -6.673 15.433 1.565 1.00 60.22 135 LEU A C 1
ATOM 1039 O O . LEU A 1 135 ? -5.962 15.753 2.515 1.00 60.22 135 LEU A O 1
ATOM 1043 N N . LYS A 1 136 ? -7.951 15.794 1.468 1.00 57.66 136 LYS A N 1
ATOM 1044 C CA . LYS A 1 136 ? -8.729 16.138 2.648 1.00 57.66 136 LYS A CA 1
ATOM 1045 C C . LYS A 1 136 ? -9.171 14.812 3.237 1.00 57.66 136 LYS A C 1
ATOM 1047 O O . LYS A 1 136 ? -10.001 14.132 2.644 1.00 57.66 136 LYS A O 1
ATOM 1052 N N . TYR A 1 137 ? -8.562 14.431 4.351 1.00 53.00 137 TYR A N 1
ATOM 1053 C CA . TYR A 1 137 ? -9.102 13.359 5.166 1.00 53.00 137 TYR A CA 1
ATOM 1054 C C . TYR A 1 137 ? -10.410 13.895 5.742 1.00 53.00 137 TYR A C 1
ATOM 1056 O O . TYR A 1 137 ? -10.401 14.709 6.663 1.00 53.00 137 TYR A O 1
ATOM 1064 N N . GLU A 1 138 ? -11.538 13.493 5.161 1.00 54.97 138 GLU A N 1
ATOM 1065 C CA . GLU A 1 138 ? -12.737 13.350 5.971 1.00 54.97 138 GLU A CA 1
ATOM 1066 C C . GLU A 1 138 ? -12.377 12.224 6.925 1.00 54.97 138 GLU A C 1
ATOM 1068 O O . GLU A 1 138 ? -12.377 11.051 6.557 1.00 54.97 138 GLU A O 1
ATOM 1073 N N . ILE A 1 139 ? -11.904 12.592 8.115 1.00 52.00 139 ILE A N 1
ATOM 1074 C CA . ILE A 1 139 ? -11.911 11.651 9.219 1.00 52.00 139 ILE A CA 1
ATOM 1075 C C . ILE A 1 139 ? -13.388 11.283 9.303 1.00 52.00 139 ILE A C 1
ATOM 1077 O O . ILE A 1 139 ? -14.206 12.124 9.673 1.00 52.00 139 ILE A O 1
ATOM 1081 N N . ALA A 1 140 ? -13.743 10.083 8.848 1.00 57.75 140 ALA A N 1
ATOM 1082 C CA . ALA A 1 140 ? -14.953 9.448 9.316 1.00 57.75 140 ALA A CA 1
ATOM 1083 C C . ALA A 1 140 ? -14.675 9.254 10.800 1.00 57.75 140 ALA A C 1
ATOM 1085 O O . ALA A 1 140 ? -14.018 8.292 11.188 1.00 57.75 140 ALA A O 1
ATOM 1086 N N . ILE A 1 141 ? -14.984 10.289 11.582 1.00 64.38 141 ILE A N 1
ATOM 1087 C CA . ILE A 1 141 ? -14.927 10.215 13.027 1.00 64.38 141 ILE A CA 1
ATOM 1088 C C . ILE A 1 141 ? -15.956 9.133 13.310 1.00 64.38 141 ILE A C 1
ATOM 1090 O O . ILE A 1 141 ? -17.112 9.319 12.906 1.00 64.38 141 ILE A O 1
ATOM 1094 N N . PRO A 1 142 ? -15.529 7.967 13.813 1.00 78.31 142 PRO A N 1
ATOM 1095 C CA . PRO A 1 142 ? -16.487 6.932 14.125 1.00 78.31 142 PRO A CA 1
ATOM 1096 C C . PRO A 1 142 ? -17.506 7.560 15.078 1.00 78.31 142 PRO A C 1
ATOM 1098 O O . PRO A 1 142 ? -17.134 8.353 15.947 1.00 78.31 142 PRO A O 1
ATOM 1101 N N . VAL A 1 143 ? -18.786 7.358 14.762 1.00 89.81 143 VAL A N 1
ATOM 1102 C CA . VAL A 1 143 ? -19.879 7.996 15.498 1.00 89.81 143 VAL A CA 1
ATOM 1103 C C . VAL A 1 143 ? -19.788 7.509 16.937 1.00 89.81 143 VAL A C 1
ATOM 1105 O O . VAL A 1 143 ? -19.480 6.345 17.154 1.00 89.81 143 VAL A O 1
ATOM 1108 N N . ASP A 1 144 ? -19.950 8.434 17.867 1.00 92.19 144 ASP A N 1
ATOM 1109 C CA . ASP A 1 144 ? -19.994 8.218 19.309 1.00 92.19 144 ASP A CA 1
ATOM 1110 C C . ASP A 1 144 ? -21.247 8.983 19.739 1.00 92.19 144 ASP A C 1
ATOM 1112 O O . ASP A 1 144 ? -21.249 10.219 19.841 1.00 92.19 144 ASP A O 1
ATOM 1116 N N . SER A 1 145 ? -22.370 8.269 19.711 1.00 94.50 145 SER A N 1
ATOM 1117 C CA . SER A 1 145 ? -23.709 8.851 19.763 1.00 94.50 145 SER A CA 1
ATOM 1118 C C . SER A 1 145 ? -24.045 9.442 21.137 1.00 94.50 145 SER A C 1
ATOM 1120 O O . SER A 1 145 ? -24.830 10.397 21.209 1.00 94.50 145 SER A O 1
ATOM 1122 N N . ASP A 1 146 ? -23.413 8.963 22.207 1.00 92.12 146 ASP A N 1
ATOM 1123 C CA . ASP A 1 146 ? -23.625 9.423 23.580 1.00 92.12 146 ASP A CA 1
ATOM 1124 C C . ASP A 1 146 ? -22.439 10.207 24.180 1.00 92.12 146 ASP A C 1
ATOM 1126 O O . ASP A 1 146 ? -22.609 10.926 25.176 1.00 92.12 146 ASP A O 1
ATOM 1130 N N . GLY A 1 147 ? -21.277 10.180 23.528 1.00 94.19 147 GLY A N 1
ATOM 1131 C CA . GLY A 1 147 ? -20.088 10.944 23.876 1.00 94.19 147 GLY A CA 1
ATOM 1132 C C . GLY A 1 147 ? -19.292 10.372 25.047 1.00 94.19 147 GLY A C 1
ATOM 1133 O O . GLY A 1 147 ? -18.606 11.152 25.722 1.00 94.19 147 GLY A O 1
ATOM 1134 N N . ASP A 1 148 ? -19.414 9.079 25.346 1.00 91.00 148 ASP A N 1
ATOM 1135 C CA . ASP A 1 148 ? -18.710 8.425 26.454 1.00 91.00 148 ASP A CA 1
ATOM 1136 C C . ASP A 1 148 ? -17.264 8.008 26.094 1.00 91.00 148 ASP A C 1
ATOM 1138 O O . ASP A 1 148 ? -16.419 7.795 26.976 1.00 91.00 148 ASP A O 1
ATOM 1142 N N . GLY A 1 149 ? -16.946 8.004 24.794 1.00 91.62 149 GLY A N 1
ATOM 1143 C CA . GLY A 1 149 ? -15.641 7.667 24.239 1.00 91.62 149 GLY A CA 1
ATOM 1144 C C . GLY A 1 149 ? -15.530 6.259 23.648 1.00 91.62 149 GLY A C 1
ATOM 1145 O O . GLY A 1 149 ? -14.428 5.903 23.205 1.00 91.62 149 GLY A O 1
ATOM 1146 N N . LEU A 1 150 ? -16.604 5.468 23.641 1.00 88.50 150 LEU A N 1
ATOM 1147 C CA . LEU A 1 150 ? -16.800 4.331 22.744 1.00 88.50 150 LEU A CA 1
ATOM 1148 C C . LEU A 1 150 ? -17.475 4.796 21.455 1.00 88.50 150 LEU A C 1
ATOM 1150 O O . LEU A 1 150 ? -18.252 5.737 21.415 1.00 88.50 150 LEU A O 1
ATOM 1154 N N . THR A 1 151 ? -17.143 4.137 20.356 1.00 93.75 151 THR A N 1
ATOM 1155 C CA . THR A 1 151 ? -17.837 4.367 19.088 1.00 93.75 151 THR A CA 1
ATOM 1156 C C . THR A 1 151 ? -19.085 3.495 18.989 1.00 93.75 151 THR A C 1
ATOM 1158 O O . THR A 1 151 ? -19.075 2.380 19.501 1.00 93.75 151 THR A O 1
ATOM 1161 N N . ASP A 1 152 ? -20.094 3.901 18.214 1.00 91.06 152 ASP A N 1
ATOM 1162 C CA . ASP A 1 152 ? -21.322 3.127 17.982 1.00 91.06 152 ASP A CA 1
ATOM 1163 C C . ASP A 1 152 ? -21.024 1.672 17.539 1.00 91.06 152 ASP A C 1
ATOM 1165 O O . ASP A 1 152 ? -21.762 0.730 17.832 1.00 91.06 152 ASP A O 1
ATOM 1169 N N . GLU A 1 153 ? -19.928 1.458 16.796 1.00 89.69 153 GLU A N 1
ATOM 1170 C CA . GLU A 1 153 ? -19.477 0.118 16.396 1.00 89.69 153 GLU A CA 1
ATOM 1171 C C . GLU A 1 153 ? -18.903 -0.683 17.577 1.00 89.69 153 GLU A C 1
ATOM 1173 O O . GLU A 1 153 ? -19.138 -1.890 17.687 1.00 89.69 153 GLU A O 1
ATOM 1178 N N . GLU A 1 154 ? -18.142 -0.033 18.455 1.00 89.25 154 GLU A N 1
ATOM 1179 C CA . GLU A 1 154 ? -17.610 -0.634 19.677 1.00 89.25 154 GLU A CA 1
ATOM 1180 C C . GLU A 1 154 ? -18.719 -0.951 20.675 1.00 89.25 154 GLU A C 1
ATOM 1182 O O . GLU A 1 154 ? -18.717 -2.039 21.244 1.00 89.25 154 GLU A O 1
ATOM 1187 N N . GLU A 1 155 ? -19.698 -0.073 20.827 1.00 89.94 155 GLU A N 1
ATOM 1188 C CA . GLU A 1 155 ? -20.847 -0.291 21.699 1.00 89.94 155 GLU A CA 1
ATOM 1189 C C . GLU A 1 155 ? -21.687 -1.489 21.245 1.00 89.94 155 GLU A C 1
ATOM 1191 O O . GLU A 1 155 ? -21.957 -2.401 22.026 1.00 89.94 155 GLU A O 1
ATOM 1196 N N . LEU A 1 156 ? -21.985 -1.595 19.943 1.00 85.06 156 LEU A N 1
ATOM 1197 C CA . LEU A 1 156 ? -22.627 -2.788 19.371 1.00 85.06 156 LEU A CA 1
ATOM 1198 C C . LEU A 1 156 ? -21.826 -4.070 19.626 1.00 85.06 156 LEU A C 1
ATOM 1200 O O . LEU A 1 156 ? -22.401 -5.152 19.766 1.00 85.06 156 LEU A O 1
ATOM 1204 N N . LYS A 1 157 ? -20.495 -3.966 19.639 1.00 83.12 157 LYS A N 1
ATOM 1205 C CA . LYS A 1 157 ? -19.591 -5.093 19.871 1.00 83.12 157 LYS A CA 1
ATOM 1206 C C . LYS A 1 157 ? -19.542 -5.498 21.346 1.00 83.12 157 LYS A C 1
ATOM 1208 O O . LYS A 1 157 ? -19.421 -6.694 21.615 1.00 83.12 157 LYS A O 1
ATOM 1213 N N . TYR A 1 158 ? -19.593 -4.542 22.271 1.00 80.94 158 TYR A N 1
ATOM 1214 C CA . TYR A 1 158 ? -19.554 -4.791 23.716 1.00 80.94 158 TYR A CA 1
ATOM 1215 C C . TYR A 1 158 ? -20.947 -4.981 24.333 1.00 80.94 158 TYR A C 1
ATOM 1217 O O . TYR A 1 158 ? -21.048 -5.491 25.445 1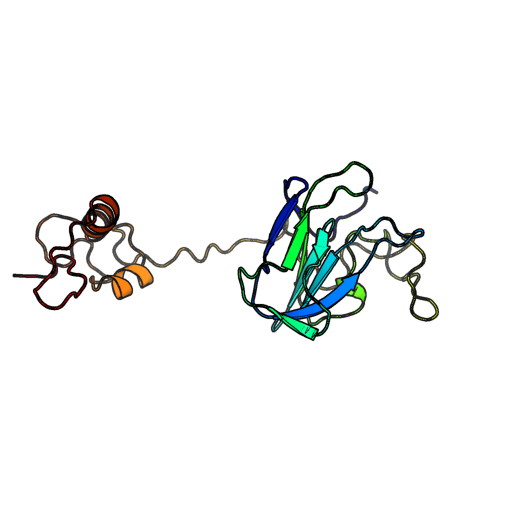.00 80.94 158 TYR A O 1
ATOM 1225 N N . GLY A 1 159 ? -22.010 -4.695 23.578 1.00 82.88 159 GLY A N 1
ATOM 1226 C CA . GLY A 1 159 ? -23.397 -4.879 23.998 1.00 82.88 159 GLY A CA 1
ATOM 1227 C C . GLY A 1 159 ? -23.957 -3.718 24.821 1.00 82.88 159 GLY A C 1
ATOM 1228 O O . GLY A 1 159 ? -24.911 -3.937 25.566 1.00 82.88 159 GLY A O 1
ATOM 1229 N N . THR A 1 160 ? -23.378 -2.525 24.691 1.00 84.31 160 THR A N 1
ATOM 1230 C CA . THR A 1 160 ? -23.782 -1.302 25.397 1.00 84.31 160 THR A CA 1
ATOM 1231 C C . THR A 1 160 ? -24.787 -0.484 24.562 1.00 84.31 160 THR A C 1
ATOM 1233 O O . THR A 1 160 ? -25.064 -0.808 23.399 1.00 84.31 160 THR A O 1
ATOM 1236 N N . ASP A 1 161 ? -25.443 0.502 25.173 1.00 88.00 161 ASP A N 1
ATOM 1237 C CA . ASP A 1 161 ? -26.496 1.325 24.578 1.00 88.00 161 ASP A CA 1
ATOM 1238 C C . ASP A 1 161 ? -25.921 2.580 23.927 1.00 88.00 161 ASP A C 1
ATOM 1240 O O . ASP A 1 161 ? -25.599 3.543 24.609 1.00 88.00 161 ASP A O 1
ATOM 1244 N N . LEU A 1 162 ? -26.013 2.598 22.595 1.00 93.00 162 LEU A N 1
ATOM 1245 C CA . LEU A 1 162 ? -25.598 3.683 21.700 1.00 93.00 162 LEU A CA 1
ATOM 1246 C C . LEU A 1 162 ? -25.952 5.111 22.132 1.00 93.00 162 LEU A C 1
ATOM 1248 O O . LEU A 1 162 ? -25.433 6.072 21.582 1.00 93.00 162 LEU A O 1
ATOM 1252 N N . ASN A 1 163 ? -26.964 5.305 22.973 1.00 95.31 163 ASN A N 1
ATOM 1253 C CA . ASN A 1 163 ? -27.444 6.641 23.324 1.00 95.31 163 ASN A CA 1
ATOM 1254 C C . ASN A 1 163 ? -27.258 6.963 24.809 1.00 95.31 163 ASN A C 1
ATOM 1256 O O . ASN A 1 163 ? -27.908 7.901 25.297 1.00 95.31 163 ASN A O 1
ATOM 1260 N N . LYS A 1 164 ? -26.439 6.199 25.541 1.00 94.00 164 LYS A N 1
ATOM 1261 C CA . LYS A 1 164 ? -26.362 6.303 26.992 1.00 94.00 164 LYS A CA 1
ATOM 1262 C C . LYS A 1 164 ? -24.989 5.921 27.553 1.00 94.00 164 LYS A C 1
ATOM 1264 O O . LYS A 1 164 ? -24.713 4.750 27.740 1.00 94.00 164 LYS A O 1
ATOM 1269 N N . GLN A 1 165 ? -24.280 6.946 28.043 1.00 93.56 165 GLN A N 1
ATOM 1270 C CA . GLN A 1 165 ? -22.892 6.840 28.531 1.00 93.56 165 GLN A CA 1
ATOM 1271 C C . GLN A 1 165 ? -22.644 5.784 29.610 1.00 93.56 165 GLN A C 1
ATOM 1273 O O . GLN A 1 165 ? -21.503 5.431 29.861 1.00 93.56 165 GLN A O 1
ATOM 1278 N N . ASP A 1 166 ? -23.689 5.393 30.326 1.00 89.81 166 ASP A N 1
ATOM 1279 C CA . ASP A 1 166 ? -23.692 4.403 31.397 1.00 89.81 166 ASP A CA 1
ATOM 1280 C C . ASP A 1 166 ? -24.919 3.532 31.126 1.00 89.81 166 ASP A C 1
ATOM 1282 O O . ASP A 1 166 ? -26.056 3.910 31.449 1.00 89.81 166 ASP A O 1
ATOM 1286 N N . SER A 1 167 ? -24.720 2.419 30.423 1.00 87.00 167 SER A N 1
ATOM 1287 C CA . SER A 1 167 ? -25.799 1.590 29.890 1.00 87.00 167 SER A CA 1
ATOM 1288 C C . SER A 1 167 ? -26.722 1.051 30.975 1.00 87.00 167 SER A C 1
ATOM 1290 O O . SER A 1 167 ? -27.943 0.965 30.765 1.00 87.00 167 SER A O 1
ATOM 1292 N N . ASP A 1 168 ? -26.189 0.746 32.158 1.00 80.06 168 ASP A N 1
ATOM 1293 C CA . ASP A 1 168 ? -26.927 0.113 33.248 1.00 80.06 168 ASP A CA 1
ATOM 1294 C C . ASP A 1 168 ? -27.200 1.004 34.479 1.00 80.06 168 ASP A C 1
ATOM 1296 O O . ASP A 1 168 ? -27.895 0.565 35.399 1.00 80.06 168 ASP A O 1
ATOM 1300 N N . ASP A 1 169 ? -26.853 2.294 34.396 1.00 86.25 169 ASP A N 1
ATOM 1301 C CA . ASP A 1 169 ? -27.060 3.337 35.417 1.00 86.25 169 ASP A CA 1
ATOM 1302 C C . ASP A 1 169 ? -26.373 3.032 36.765 1.00 86.25 169 ASP A C 1
ATOM 1304 O O . ASP A 1 169 ? -26.895 3.403 37.830 1.00 86.25 169 ASP A O 1
ATOM 1308 N N . ASP A 1 170 ? -25.228 2.345 36.765 1.00 79.75 170 ASP A N 1
ATOM 1309 C CA . ASP A 1 170 ? -24.505 1.997 37.994 1.00 79.75 170 ASP A CA 1
ATOM 1310 C C . ASP A 1 170 ? -23.530 3.092 38.483 1.00 79.75 170 ASP A C 1
ATOM 1312 O O . ASP A 1 170 ? -23.072 3.070 39.637 1.00 79.75 170 ASP A O 1
ATOM 1316 N N . GLY A 1 171 ? -23.304 4.114 37.655 1.00 83.94 171 GLY A N 1
ATOM 1317 C CA . GLY A 1 171 ? -22.434 5.254 37.914 1.00 83.94 171 GLY A CA 1
ATOM 1318 C C . GLY A 1 171 ? -21.057 5.175 37.250 1.00 83.94 171 GLY A C 1
ATOM 1319 O O . GLY A 1 171 ? -20.257 6.100 37.458 1.00 83.94 171 GLY A O 1
ATOM 1320 N N . PHE A 1 172 ? -20.762 4.127 36.480 1.00 81.75 172 PHE A N 1
ATOM 1321 C CA . PHE A 1 172 ? -19.574 4.012 35.637 1.00 81.75 172 PHE A CA 1
ATOM 1322 C C . PHE A 1 172 ? -19.951 4.095 34.156 1.00 81.75 172 PHE A C 1
ATOM 1324 O O . PHE A 1 172 ? -20.998 3.623 33.748 1.00 81.75 172 PHE A O 1
ATOM 1331 N N . SER A 1 173 ? -19.106 4.742 33.346 1.00 88.94 173 SER A N 1
ATOM 1332 C CA . SER A 1 173 ? -19.379 4.818 31.911 1.00 88.94 173 SER A CA 1
ATOM 1333 C C . SER A 1 173 ? -18.972 3.531 31.203 1.00 88.94 173 SER A C 1
ATOM 1335 O O . SER A 1 173 ? -17.955 2.931 31.572 1.00 88.94 173 SER A O 1
ATOM 1337 N N . ASP A 1 174 ? -19.668 3.177 30.130 1.00 86.56 174 ASP A N 1
ATOM 1338 C CA . ASP A 1 174 ? -19.419 1.962 29.348 1.00 86.56 174 ASP A CA 1
ATOM 1339 C C . ASP A 1 174 ? -17.952 1.884 28.887 1.00 86.56 174 ASP A C 1
ATOM 1341 O O . ASP A 1 174 ? -17.273 0.854 29.001 1.00 86.56 174 ASP A O 1
ATOM 1345 N N . LYS A 1 175 ? -17.384 3.019 28.465 1.00 91.44 175 LYS A N 1
ATOM 1346 C CA . LYS A 1 175 ? -15.966 3.157 28.116 1.00 91.44 175 LYS A CA 1
ATOM 1347 C C . LYS A 1 175 ? -15.017 2.730 29.232 1.00 91.44 175 LYS A C 1
ATOM 1349 O O . LYS A 1 175 ? -13.996 2.087 28.961 1.00 91.44 175 LYS A O 1
ATOM 1354 N N . LEU A 1 176 ? -15.305 3.124 30.471 1.00 88.31 176 LEU A N 1
ATOM 1355 C CA . LEU A 1 176 ? -14.469 2.801 31.624 1.00 88.31 176 LEU A CA 1
ATOM 1356 C C . LEU A 1 176 ? -14.535 1.305 31.925 1.00 88.31 176 LEU A C 1
ATOM 1358 O O . LEU A 1 176 ? -13.508 0.687 32.210 1.00 88.31 176 LEU A O 1
ATOM 1362 N N . GLU A 1 177 ? -15.721 0.718 31.831 1.00 84.88 177 GLU A N 1
ATOM 1363 C CA . GLU A 1 177 ? -15.919 -0.711 32.036 1.00 84.88 177 GLU A CA 1
ATOM 1364 C C . GLU A 1 177 ? -15.171 -1.538 30.987 1.00 84.88 177 GLU A C 1
ATOM 1366 O O . GLU A 1 177 ? -14.449 -2.479 31.335 1.00 84.88 177 GLU A O 1
ATOM 1371 N N . VAL A 1 178 ? -15.254 -1.140 29.714 1.00 85.31 178 VAL A N 1
ATOM 1372 C CA . VAL A 1 178 ? -14.512 -1.760 28.608 1.00 85.31 178 VAL A CA 1
ATOM 1373 C C . VAL A 1 178 ? -12.999 -1.642 28.813 1.00 85.31 178 VAL A C 1
ATOM 1375 O O . VAL A 1 178 ? -12.278 -2.631 28.642 1.00 85.31 178 VAL A O 1
ATOM 1378 N N . ASP A 1 179 ? -12.493 -0.474 29.213 1.00 85.44 179 ASP A N 1
ATOM 1379 C CA . ASP A 1 179 ? -11.062 -0.272 29.466 1.00 85.44 179 ASP A CA 1
ATOM 1380 C C . ASP A 1 179 ? -10.552 -1.151 30.609 1.00 85.44 179 ASP A C 1
ATOM 1382 O O . ASP A 1 179 ? -9.534 -1.836 30.464 1.00 85.44 179 ASP A O 1
ATOM 1386 N N . LEU A 1 180 ? -11.280 -1.185 31.729 1.00 79.50 180 LEU A N 1
ATOM 1387 C CA . LEU A 1 180 ? -10.943 -2.035 32.869 1.00 79.50 180 LEU A CA 1
ATOM 1388 C C . LEU A 1 180 ? -10.989 -3.518 32.486 1.00 79.50 180 LEU A C 1
ATOM 1390 O O . LEU A 1 180 ? -10.115 -4.290 32.900 1.00 79.50 180 LEU A O 1
ATOM 1394 N N . ALA A 1 181 ? -11.960 -3.913 31.659 1.00 76.75 181 ALA A N 1
ATOM 1395 C CA . ALA A 1 181 ? -12.087 -5.272 31.156 1.00 76.75 181 ALA A CA 1
ATOM 1396 C C . ALA A 1 181 ? -10.874 -5.690 30.298 1.00 76.75 181 ALA A C 1
ATOM 1398 O O . ALA A 1 181 ? -10.339 -6.795 30.446 1.00 76.75 181 ALA A O 1
ATOM 1399 N N . LEU A 1 182 ? -10.401 -4.799 29.420 1.00 77.81 182 LEU A N 1
ATOM 1400 C CA . LEU A 1 182 ? -9.241 -5.036 28.557 1.00 77.81 182 LEU A CA 1
ATOM 1401 C C . LEU A 1 182 ? -7.914 -5.019 29.332 1.00 77.81 182 LEU A C 1
ATOM 1403 O O . LEU A 1 182 ? -7.034 -5.840 29.052 1.00 77.81 182 LEU A O 1
ATOM 1407 N N . GLU A 1 183 ? -7.763 -4.115 30.304 1.00 78.50 183 GLU A N 1
ATOM 1408 C CA . GLU A 1 183 ? -6.528 -3.937 31.076 1.00 78.50 183 GLU A CA 1
ATOM 1409 C C . GLU A 1 183 ? -6.301 -5.080 32.070 1.00 78.50 183 GLU A C 1
ATOM 1411 O O . GLU A 1 183 ? -5.240 -5.712 32.081 1.00 78.50 183 GLU A O 1
ATOM 1416 N N . TYR A 1 184 ? -7.301 -5.384 32.895 1.00 71.94 184 TYR A N 1
ATOM 1417 C CA . TYR A 1 184 ? -7.133 -6.325 34.003 1.00 71.94 184 TYR A CA 1
ATOM 1418 C C . TYR A 1 184 ? -7.488 -7.767 33.627 1.00 71.94 184 TYR A C 1
ATOM 1420 O O . TYR A 1 184 ? -7.350 -8.666 34.461 1.00 71.94 184 TYR A O 1
ATOM 1428 N N . LYS A 1 185 ? -7.960 -8.001 32.388 1.00 67.31 185 LYS A N 1
ATOM 1429 C CA . LYS A 1 185 ? -8.666 -9.231 31.995 1.00 67.31 185 LYS A CA 1
ATOM 1430 C C . LYS A 1 185 ? -9.627 -9.735 33.090 1.00 67.31 185 LYS A C 1
ATOM 1432 O O . LYS A 1 185 ? -9.653 -10.949 33.328 1.00 67.31 185 LYS A O 1
ATOM 1437 N N . PRO A 1 186 ? -10.366 -8.875 33.819 1.00 48.84 186 PRO A N 1
ATOM 1438 C CA . PRO A 1 186 ? -11.371 -9.353 34.739 1.00 48.84 186 PRO A CA 1
ATOM 1439 C C . PRO A 1 186 ? -12.537 -9.853 33.884 1.00 48.84 186 PRO A C 1
ATOM 1441 O O . PRO A 1 186 ? -13.482 -9.139 33.581 1.00 48.84 186 PRO A O 1
ATOM 1444 N N . ILE A 1 187 ? -12.430 -11.104 33.447 1.00 47.16 187 ILE A N 1
ATOM 1445 C CA . ILE A 1 187 ? -13.566 -11.862 32.958 1.00 47.16 187 ILE A CA 1
ATOM 1446 C C . ILE A 1 187 ? -14.388 -12.140 34.217 1.00 47.16 187 ILE A C 1
ATOM 1448 O O . ILE A 1 187 ? -14.051 -13.042 34.990 1.00 47.16 187 ILE A O 1
ATOM 1452 N N . LEU A 1 188 ? -15.457 -11.381 34.454 1.00 43.16 188 LEU A N 1
ATOM 1453 C CA . LEU A 1 188 ? -16.577 -11.918 35.223 1.00 43.16 188 LEU A CA 1
ATOM 1454 C C . LEU A 1 188 ? -17.241 -12.966 34.329 1.00 43.16 188 LEU A C 1
ATOM 1456 O O . LEU A 1 188 ? -18.267 -12.736 33.709 1.00 43.16 188 LEU A O 1
ATOM 1460 N N . ALA A 1 189 ? -16.573 -14.113 34.197 1.00 40.44 189 ALA A N 1
ATOM 1461 C CA . ALA A 1 189 ? -17.074 -15.241 33.442 1.00 40.44 189 ALA A CA 1
ATOM 1462 C C . ALA A 1 189 ? -18.337 -15.719 34.152 1.00 40.44 189 ALA A C 1
ATOM 1464 O O . ALA A 1 189 ? -18.261 -16.305 35.238 1.00 40.44 189 ALA A O 1
ATOM 1465 N N . LEU A 1 190 ? -19.494 -15.512 33.531 1.00 46.41 190 LEU A N 1
ATOM 1466 C CA . LEU A 1 190 ? -20.580 -16.451 33.739 1.00 46.41 190 LEU A CA 1
ATOM 1467 C C . LEU A 1 190 ? -20.098 -17.823 33.242 1.00 46.41 190 LEU A C 1
ATOM 1469 O O . LEU A 1 190 ? -19.175 -17.946 32.433 1.00 46.41 190 LEU A O 1
ATOM 1473 N N . SER A 1 191 ? -20.646 -18.879 33.836 1.00 44.47 191 SER A N 1
ATOM 1474 C CA . SER A 1 191 ? -20.143 -20.260 33.781 1.00 44.47 191 SER A CA 1
ATOM 1475 C C . SER A 1 191 ? -20.067 -20.912 32.385 1.00 44.47 191 SER A C 1
ATOM 1477 O O . SER A 1 191 ? -19.744 -22.095 32.289 1.00 44.47 191 SER A O 1
ATOM 1479 N N . ASP A 1 192 ? -20.358 -20.176 31.317 1.00 54.19 192 ASP A N 1
ATOM 1480 C CA . ASP A 1 192 ? -20.404 -20.599 29.916 1.00 54.19 192 ASP A CA 1
ATOM 1481 C C . ASP A 1 192 ? -19.364 -19.918 29.003 1.00 54.19 192 ASP A C 1
ATOM 1483 O O . ASP A 1 192 ? -19.194 -20.357 27.865 1.00 54.19 192 ASP A O 1
ATOM 1487 N N . GLY A 1 193 ? -18.596 -18.938 29.494 1.00 48.88 193 GLY A N 1
ATOM 1488 C CA . GLY A 1 193 ? -17.515 -18.306 28.728 1.00 48.88 193 GLY A CA 1
ATOM 1489 C C . GLY A 1 193 ? -17.939 -17.127 27.847 1.00 48.88 193 GLY A C 1
ATOM 1490 O O . GLY A 1 193 ? -17.165 -16.742 26.967 1.00 48.88 193 GLY A O 1
ATOM 1491 N N . GLU A 1 194 ? -19.120 -16.544 28.075 1.00 49.69 194 GLU A N 1
ATOM 1492 C CA . GLU A 1 194 ? -19.502 -15.261 27.474 1.00 49.69 194 GLU A CA 1
ATOM 1493 C C . GLU A 1 194 ? -18.701 -14.091 28.080 1.00 49.69 194 GLU A C 1
ATOM 1495 O O . GLU A 1 194 ? -18.382 -14.070 29.273 1.00 49.69 194 GLU A O 1
ATOM 1500 N N . LEU A 1 195 ? -18.334 -13.120 27.234 1.00 50.50 195 LEU A N 1
ATOM 1501 C CA . LEU A 1 195 ? -17.767 -11.845 27.675 1.00 50.50 195 LEU A CA 1
ATOM 1502 C C . LEU A 1 195 ? -18.895 -11.041 28.332 1.00 50.50 195 LEU A C 1
ATOM 1504 O O . LEU A 1 195 ? -19.839 -10.654 27.653 1.00 50.50 195 LEU A O 1
ATOM 1508 N N . PHE A 1 196 ? -18.802 -10.829 29.642 1.00 49.66 196 PHE A N 1
ATOM 1509 C CA . PHE A 1 196 ? -19.764 -10.050 30.415 1.00 49.66 196 PHE A CA 1
ATOM 1510 C C . PHE A 1 196 ? -19.176 -8.665 30.698 1.00 49.66 196 PHE A C 1
ATOM 1512 O O . PHE A 1 196 ? -18.183 -8.550 31.420 1.00 49.66 196 PHE A O 1
ATOM 1519 N N . TYR A 1 197 ? -19.789 -7.641 30.116 1.00 57.09 197 TYR A N 1
ATOM 1520 C CA . TYR A 1 197 ? -19.668 -6.243 30.530 1.00 57.09 197 TYR A CA 1
ATOM 1521 C C . TYR A 1 197 ? -20.925 -5.945 31.353 1.00 57.09 197 TYR A C 1
ATOM 1523 O O . TYR A 1 197 ? -21.980 -6.460 30.958 1.00 57.09 197 TYR A O 1
ATOM 1531 N N . PRO A 1 198 ? -20.840 -5.261 32.509 1.00 50.91 198 PRO A N 1
ATOM 1532 C CA . PRO A 1 198 ? -21.985 -5.064 33.390 1.00 50.91 198 PRO A CA 1
ATOM 1533 C C . PRO A 1 198 ? -23.126 -4.410 32.615 1.00 5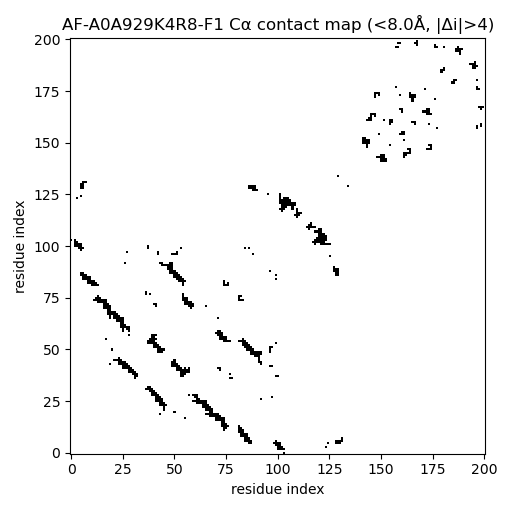0.91 198 PRO A C 1
ATOM 1535 O O . PRO A 1 198 ? -23.139 -3.242 32.284 1.00 50.91 198 PRO A O 1
ATOM 1538 N N . THR A 1 199 ? -24.076 -5.239 32.216 1.00 43.53 199 THR A N 1
ATOM 1539 C CA . THR A 1 199 ? -25.363 -4.796 31.721 1.00 43.53 199 THR A CA 1
ATOM 1540 C C . THR A 1 199 ? -26.363 -5.589 32.538 1.00 43.53 199 THR A C 1
ATOM 1542 O O . THR A 1 199 ? -26.864 -6.635 32.122 1.00 43.53 199 THR A O 1
ATOM 1545 N N . LYS A 1 200 ? -26.617 -5.057 33.743 1.00 43.22 200 LYS A N 1
ATOM 1546 C CA . LYS A 1 200 ? -27.698 -5.386 34.689 1.00 43.22 200 LYS A CA 1
ATOM 1547 C C . LYS A 1 200 ? -27.477 -6.434 35.785 1.00 43.22 200 LYS A C 1
ATOM 1549 O O . LYS A 1 200 ? -27.022 -7.558 35.572 1.00 43.22 200 LYS A O 1
ATOM 1554 N N . VAL A 1 201 ? -28.033 -6.057 36.945 1.00 36.47 201 VAL A N 1
ATOM 1555 C CA . VAL A 1 201 ? -28.851 -6.907 37.836 1.00 36.47 201 VAL A CA 1
ATOM 1556 C C . VAL A 1 201 ? -30.257 -7.079 37.257 1.00 36.47 201 VAL A C 1
ATOM 1558 O O . VAL A 1 201 ? -30.860 -6.058 36.854 1.00 36.47 201 VAL A O 1
#

Foldseek 3Di:
DDWAFLADWADDAFFDWDWDQAWFFWQDWDADDPQDLQATWTWTWDDFKIKIKGQWAFPDDGGDTHHHGHTTTGHHDGPNDTTIGIWMFTGGDDPVRHDGIAADACDDQCQDPNDGHDRPHDHDDDHGTDDPVPDDPPPVVQDQQCPLPDHPVRCVVQVADSNDQCRQPPPHGLVVQVVCCVVVVPQPDDPPRDRDRPDDD

Radius of gyration: 23.88 Å; Cα contacts (8 Å, |Δi|>4): 412; chains: 1; bounding box: 51×43×67 Å

Mean predicted aligned error: 15.72 Å

pLDDT: mean 74.67, std 20.83, range [33.53, 98.44]

Solvent-accessible surface area (backbone atoms only — not comparable to full-atom values): 11637 Å² total; per-residue (Å²): 130,82,82,48,65,40,44,46,78,41,91,44,53,69,70,39,80,36,55,33,90,50,53,31,34,26,74,38,65,49,66,76,42,100,86,48,90,74,38,21,20,40,28,35,27,36,92,62,26,25,43,28,41,27,25,20,51,58,77,62,54,66,72,38,76,46,47,56,69,35,80,37,28,29,32,34,70,50,96,88,46,59,34,37,38,42,23,43,27,56,39,64,77,51,87,71,62,75,51,71,57,51,35,71,30,76,81,43,73,41,62,56,97,90,40,80,74,68,56,81,17,25,40,90,71,64,87,46,51,52,56,79,91,73,60,74,78,78,70,77,66,71,56,43,73,48,68,57,78,46,32,46,70,51,24,65,72,66,71,49,47,55,75,36,40,34,62,58,71,83,84,58,39,50,43,57,55,52,50,49,37,69,72,69,61,59,71,59,56,53,100,82,70,57,90,59,62,91,71,69,134

Secondary structure (DSSP, 8-state):
-PPPBSSEEE---TT-EEE-SSSEEEEEEEPPBTTB----EEEEE-SSEEEEEESEEE-S-TT-EE-TT-EEEEE--BTTB--EEEEEEESS--GGGG-SB--SSTTB--EETTEE---SB--SS-TTB--TTT----------SSSSS--HHHHHHHT--TT-SSTTSSSS-HHHHHHHHHHH------TT---------

Sequence (201 aa):
MPKRHTGVDLKASVGEDVYAAYDGVVKAVYALSSKHNWGKGVVIEHSEFTTTYMHVNPVVNVGAHVNNGQKIAIIVNIDGDEHLHFGVRSGTYSAISKRGALPQKHGDSNYQEGRFTGCKSDPLFPEKFVDPMKLKYEIAIPVDSDGDGLTDEEELKYGTDLNKQDSDDDGFSDKLEVDLALEYKPILALSDGELFYPTKV

Nearest PDB structures (foldseek):
  7qrl-assembly2_B  TM=7.716E-01  e=3.743E-06  Caulobacter vibrioides
  4zyb-assembly3_C  TM=7.931E-01  e=8.202E-06  Staphylococcus aureus subsp. aureus NCTC 8325
  5nmy-assembly1_A  TM=8.058E-01  e=1.797E-05  Staphylococcus simulans
  5fqd-assembly1_A  TM=2.583E-01  e=2.315E+00  Homo sapiens
  5fqd-assembly2_D  TM=2.585E-01  e=5.366E+00  Homo sapiens